Protein AF-A0AAX4HM47-F1 (afdb_monomer_lite)

pLDDT: mean 87.8, std 17.79, range [35.72, 98.81]

Structure (mmCIF, N/CA/C/O backbone):
data_AF-A0AAX4HM47-F1
#
_entry.id   AF-A0AAX4HM47-F1
#
loop_
_atom_site.group_PDB
_atom_site.id
_atom_site.type_symbol
_atom_site.label_atom_id
_atom_site.label_alt_id
_atom_site.label_comp_id
_atom_site.label_asym_id
_atom_site.label_entity_id
_atom_site.label_seq_id
_atom_site.pdbx_PDB_ins_code
_atom_site.Cartn_x
_atom_site.Cartn_y
_atom_site.Cartn_z
_atom_site.occupancy
_atom_site.B_iso_or_equiv
_atom_site.auth_seq_id
_atom_site.auth_comp_id
_atom_site.auth_asym_id
_atom_site.auth_atom_id
_atom_site.pdbx_PDB_model_num
ATOM 1 N N . MET A 1 1 ? 23.114 56.814 -46.632 1.00 37.53 1 MET A N 1
ATOM 2 C CA . MET A 1 1 ? 23.026 57.221 -48.049 1.00 37.53 1 MET A CA 1
ATOM 3 C C . MET A 1 1 ? 22.581 56.001 -48.840 1.00 37.53 1 MET A C 1
ATOM 5 O O . MET A 1 1 ? 23.159 54.947 -48.625 1.00 37.53 1 MET A O 1
ATOM 9 N N . ILE A 1 2 ? 21.575 56.184 -49.701 1.00 38.38 2 ILE A N 1
ATOM 10 C CA . ILE A 1 2 ? 20.938 55.222 -50.625 1.00 38.38 2 ILE A CA 1
ATOM 11 C C . ILE A 1 2 ? 19.797 54.365 -50.036 1.00 38.38 2 ILE A C 1
ATOM 13 O O . ILE A 1 2 ? 19.995 53.422 -49.278 1.00 38.38 2 ILE A O 1
ATOM 17 N N . LEU A 1 3 ? 18.587 54.774 -50.444 1.00 38.41 3 LEU A N 1
ATOM 18 C CA . LEU A 1 3 ? 17.317 54.051 -50.451 1.00 38.41 3 LEU A CA 1
ATOM 19 C C . LEU A 1 3 ? 17.384 52.802 -51.345 1.00 38.41 3 LEU A C 1
ATOM 21 O O . LEU A 1 3 ? 18.010 52.859 -52.399 1.00 38.41 3 LEU A O 1
ATOM 25 N N . ALA A 1 4 ? 16.561 51.791 -51.051 1.00 37.34 4 ALA A N 1
ATOM 26 C CA . ALA A 1 4 ? 15.796 51.103 -52.095 1.00 37.34 4 ALA A CA 1
ATOM 27 C C . ALA A 1 4 ? 14.518 50.466 -51.519 1.00 37.34 4 ALA A C 1
ATOM 29 O O . ALA A 1 4 ? 14.563 49.568 -50.683 1.00 37.34 4 ALA A O 1
ATOM 30 N N . LEU A 1 5 ? 13.387 50.998 -51.987 1.00 43.78 5 LEU A N 1
ATOM 31 C CA . LEU A 1 5 ? 12.045 50.416 -51.985 1.00 43.78 5 LEU A CA 1
ATOM 32 C C . LEU A 1 5 ? 11.978 49.184 -52.902 1.00 43.78 5 LEU A C 1
ATOM 34 O O . LEU A 1 5 ? 12.833 49.047 -53.772 1.00 43.78 5 LEU A O 1
ATOM 38 N N . LEU A 1 6 ? 10.903 48.393 -52.745 1.00 35.72 6 LEU A N 1
ATOM 39 C CA . LEU A 1 6 ? 10.087 47.679 -53.760 1.00 35.72 6 LEU A CA 1
ATOM 40 C C . LEU A 1 6 ? 9.622 46.334 -53.174 1.00 35.72 6 LEU A C 1
ATOM 42 O O . LEU A 1 6 ? 10.366 45.688 -52.451 1.00 35.72 6 LEU A O 1
ATOM 46 N N . SER A 1 7 ? 8.474 45.750 -53.488 1.00 38.47 7 SER A N 1
ATOM 47 C CA . SER A 1 7 ? 7.127 46.169 -53.892 1.00 38.47 7 SER A CA 1
ATOM 48 C C . SER A 1 7 ? 6.334 44.860 -53.953 1.00 38.47 7 SER A C 1
ATOM 50 O O . SER A 1 7 ? 6.891 43.806 -54.257 1.00 38.47 7 SER A O 1
ATOM 52 N N . TRP A 1 8 ? 5.041 44.919 -53.671 1.00 40.81 8 TRP A N 1
ATOM 53 C CA . TRP A 1 8 ? 4.139 43.773 -53.659 1.00 40.81 8 TRP A CA 1
ATOM 54 C C . TRP A 1 8 ? 3.893 43.218 -55.068 1.00 40.81 8 TRP A C 1
ATOM 56 O O . TRP A 1 8 ? 3.720 43.993 -56.004 1.00 40.81 8 TRP A O 1
ATOM 66 N N . THR A 1 9 ? 3.749 41.897 -55.195 1.00 48.50 9 THR A N 1
ATOM 67 C CA . THR A 1 9 ? 2.886 41.292 -56.221 1.00 48.50 9 THR A CA 1
ATOM 68 C C . THR A 1 9 ? 2.062 40.173 -55.597 1.00 48.50 9 THR A C 1
ATOM 70 O O . THR A 1 9 ? 2.572 39.218 -55.016 1.00 48.50 9 THR A O 1
ATOM 73 N N . THR A 1 10 ? 0.752 40.352 -55.685 1.00 47.03 10 THR A N 1
ATOM 74 C CA . THR A 1 10 ? -0.282 39.363 -55.422 1.00 47.03 10 THR A CA 1
ATOM 75 C C . THR A 1 10 ? -0.449 38.509 -56.672 1.00 47.03 10 THR A C 1
ATOM 77 O O . THR A 1 10 ? -0.555 39.033 -57.778 1.00 47.03 10 THR A O 1
ATOM 80 N N . VAL A 1 11 ? -0.503 37.190 -56.505 1.00 46.94 11 VAL A N 1
ATOM 81 C CA . VAL A 1 11 ? -0.969 36.280 -57.552 1.00 46.94 11 VAL A CA 1
ATOM 82 C C . VAL A 1 11 ? -2.068 35.422 -56.948 1.00 46.94 11 VAL A C 1
ATOM 84 O O . VAL A 1 11 ? -1.842 34.636 -56.031 1.00 46.94 11 VAL A O 1
ATOM 87 N N . SER A 1 12 ? -3.274 35.636 -57.460 1.00 44.44 12 SER A N 1
ATOM 88 C CA . SER A 1 12 ? -4.430 34.773 -57.279 1.00 44.44 12 SER A CA 1
ATOM 89 C C . SER A 1 12 ? -4.450 33.755 -58.417 1.00 44.44 12 SER A C 1
ATOM 91 O O . SER A 1 12 ? -4.277 34.129 -59.573 1.00 44.44 12 SER A O 1
ATOM 93 N N . TRP A 1 13 ? -4.682 32.483 -58.097 1.00 43.25 13 TRP A N 1
ATOM 94 C CA . TRP A 1 13 ? -5.207 31.507 -59.049 1.00 43.25 13 TRP A CA 1
ATOM 95 C C . TRP A 1 13 ? -6.295 30.698 -58.362 1.00 43.25 13 TRP A C 1
ATOM 97 O O . TRP A 1 13 ? -6.116 30.183 -57.258 1.00 43.25 13 TRP A O 1
ATOM 107 N N . GLY A 1 14 ? -7.449 30.695 -59.018 1.00 40.97 14 GLY A N 1
ATOM 108 C CA . GLY A 1 14 ? -8.657 30.025 -58.591 1.00 40.97 14 GLY A CA 1
ATOM 109 C C . GLY A 1 14 ? -8.669 28.529 -58.892 1.00 40.97 14 GLY A C 1
ATOM 110 O O . GLY A 1 14 ? -7.839 27.986 -59.614 1.00 40.97 14 GLY A O 1
ATOM 111 N N . PHE A 1 15 ? -9.674 27.929 -58.267 1.00 45.31 15 PHE A N 1
ATOM 112 C CA . PHE A 1 15 ? -10.196 26.569 -58.298 1.00 45.31 15 PHE A CA 1
ATOM 113 C C . PHE A 1 15 ? -9.944 25.706 -59.545 1.00 45.31 15 PHE A C 1
ATOM 115 O O . PHE A 1 15 ? -10.204 26.115 -60.672 1.00 45.31 15 PHE A O 1
ATOM 122 N N . SER A 1 16 ? -9.649 24.429 -59.281 1.00 46.59 16 SER A N 1
ATOM 123 C CA . SER A 1 16 ? -10.214 23.306 -60.032 1.00 46.59 16 SER A CA 1
ATOM 124 C C . SER A 1 16 ? -10.550 22.167 -59.067 1.00 46.59 16 SER A C 1
ATOM 126 O O . SER A 1 16 ? -9.696 21.673 -58.330 1.00 46.59 16 SER A O 1
ATOM 128 N N . THR A 1 17 ? -11.832 21.826 -59.046 1.00 53.59 17 THR A N 1
ATOM 129 C CA . THR A 1 17 ? -12.449 20.626 -58.484 1.00 53.59 17 THR A CA 1
ATOM 130 C C . THR A 1 17 ? -12.082 19.402 -59.317 1.00 53.59 17 THR A C 1
ATOM 132 O O . THR A 1 17 ? -12.108 19.493 -60.536 1.00 53.59 17 THR A O 1
ATOM 135 N N . ASP A 1 18 ? -11.752 18.293 -58.648 1.00 47.09 18 ASP A N 1
ATOM 136 C CA . ASP A 1 18 ? -12.139 16.902 -58.964 1.00 47.09 18 ASP A CA 1
ATOM 137 C C . ASP A 1 18 ? -11.072 15.947 -58.397 1.00 47.09 18 ASP A C 1
ATOM 139 O O . ASP A 1 18 ? -9.928 15.935 -58.831 1.00 47.09 18 ASP A O 1
ATOM 143 N N . CYS A 1 19 ? -11.292 15.362 -57.219 1.00 47.22 19 CYS A N 1
ATOM 144 C CA . CYS A 1 19 ? -12.023 14.117 -56.951 1.00 47.22 19 CYS A CA 1
ATOM 145 C C . CYS A 1 19 ? -11.128 12.866 -57.087 1.00 47.22 19 CYS A C 1
ATOM 147 O O . CYS A 1 19 ? -10.208 12.813 -57.890 1.00 47.22 19 CYS A O 1
ATOM 149 N N . PHE A 1 20 ? -11.444 11.851 -56.279 1.00 47.66 20 PHE A N 1
ATOM 150 C CA . PHE A 1 20 ? -10.879 10.496 -56.297 1.00 47.66 20 PHE A CA 1
ATOM 151 C C . PHE A 1 20 ? -9.457 10.305 -55.758 1.00 47.66 20 PHE A C 1
ATOM 153 O O . PHE A 1 20 ? -8.541 9.995 -56.496 1.00 47.66 20 PHE A O 1
ATOM 160 N N . PHE A 1 21 ? -9.309 10.355 -54.433 1.00 45.72 21 PHE A N 1
ATOM 161 C CA . PHE A 1 21 ? -8.777 9.224 -53.651 1.00 45.72 21 PHE A CA 1
ATOM 162 C C . PHE A 1 21 ? -9.131 9.454 -52.174 1.00 45.72 21 PHE A C 1
ATOM 164 O O . PHE A 1 21 ? -8.290 9.750 -51.328 1.00 45.72 21 PHE A O 1
ATOM 171 N N . CYS A 1 22 ? -10.417 9.301 -51.840 1.00 45.25 22 CYS A N 1
ATOM 172 C CA . CYS A 1 22 ? -10.793 8.926 -50.480 1.00 45.25 22 CYS A CA 1
ATOM 173 C C . CYS A 1 22 ? -10.328 7.485 -50.280 1.00 45.25 22 CYS A C 1
ATOM 175 O O . CYS A 1 22 ? -11.077 6.541 -50.526 1.00 45.25 22 CYS A O 1
ATOM 177 N N . LEU A 1 23 ? -9.065 7.308 -49.890 1.00 47.84 23 LEU A N 1
ATOM 178 C CA . LEU A 1 23 ? -8.627 6.037 -49.337 1.00 47.84 23 LEU A CA 1
ATOM 179 C C . LEU A 1 23 ? -9.519 5.771 -48.121 1.00 47.84 23 LEU A C 1
ATOM 181 O O . LEU A 1 23 ? -9.526 6.594 -47.198 1.00 47.84 23 LEU A O 1
ATOM 185 N N . PRO A 1 24 ? -10.296 4.675 -48.098 1.00 48.75 24 PRO A N 1
ATOM 186 C CA . PRO A 1 24 ? -10.978 4.299 -46.883 1.00 48.75 24 PRO A CA 1
ATOM 187 C C . PRO A 1 24 ? -9.878 4.083 -45.851 1.00 48.75 24 PRO A C 1
ATOM 189 O O . PRO A 1 24 ? -8.985 3.253 -46.041 1.00 48.75 24 PRO A O 1
ATOM 192 N N . TRP A 1 25 ? -9.927 4.851 -44.765 1.00 45.88 25 TRP A N 1
ATOM 193 C CA . TRP A 1 25 ? -9.343 4.412 -43.512 1.00 45.88 25 TRP A CA 1
ATOM 194 C C . TRP A 1 25 ? -9.936 3.028 -43.256 1.00 45.88 25 TRP A C 1
ATOM 196 O O . TRP A 1 25 ? -11.065 2.898 -42.785 1.00 45.88 25 TRP A O 1
ATOM 206 N N . LYS A 1 26 ? -9.197 1.978 -43.624 1.00 42.28 26 LYS A N 1
ATOM 207 C CA . LYS A 1 26 ? -9.380 0.671 -43.019 1.00 42.28 26 LYS A CA 1
ATOM 208 C C . LYS A 1 26 ? -9.130 0.926 -41.543 1.00 42.28 26 LYS A C 1
ATOM 210 O O . LYS A 1 26 ? -7.986 1.031 -41.114 1.00 42.28 26 LYS A O 1
ATOM 215 N N . GLN A 1 27 ? -10.214 1.099 -40.789 1.00 46.84 27 GLN A N 1
ATOM 216 C CA . GLN A 1 27 ? -10.215 0.753 -39.383 1.0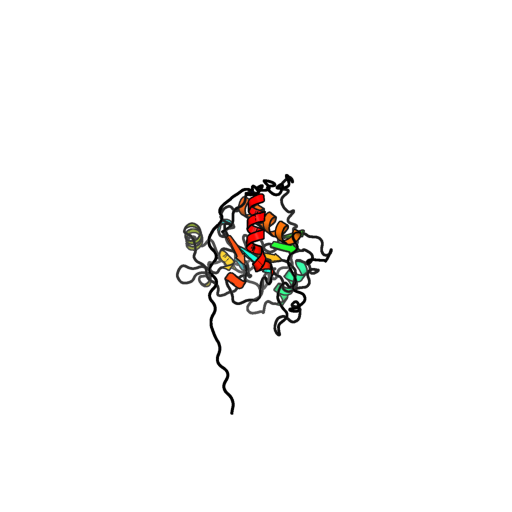0 46.84 27 GLN A CA 1
ATOM 217 C C . GLN A 1 27 ? -9.671 -0.663 -39.341 1.00 46.84 27 GLN A C 1
ATOM 219 O O . GLN A 1 27 ? -10.344 -1.611 -39.752 1.00 46.84 27 GLN A O 1
ATOM 224 N N . ASP A 1 28 ? -8.411 -0.776 -38.941 1.00 43.31 28 ASP A N 1
ATOM 225 C CA . ASP A 1 28 ? -7.831 -2.054 -38.620 1.00 43.31 28 ASP A CA 1
ATOM 226 C C . ASP A 1 28 ? -8.590 -2.536 -37.383 1.00 43.31 28 ASP A C 1
ATOM 228 O O . ASP A 1 28 ? -8.306 -2.178 -36.241 1.00 43.31 28 ASP A O 1
ATOM 232 N N . ASN A 1 29 ? -9.663 -3.285 -37.644 1.00 46.03 29 ASN A N 1
ATOM 233 C CA . ASN A 1 29 ? -10.489 -3.983 -36.667 1.00 46.03 29 ASN A CA 1
ATOM 234 C C . ASN A 1 29 ? -9.719 -5.137 -36.013 1.00 46.03 29 ASN A C 1
ATOM 236 O O . ASN A 1 29 ? -10.320 -5.998 -35.366 1.00 46.03 29 ASN A O 1
ATOM 240 N N . THR A 1 30 ? -8.388 -5.138 -36.093 1.00 44.78 30 THR A N 1
ATOM 241 C CA . THR A 1 30 ? -7.536 -5.799 -35.119 1.00 44.78 30 THR A CA 1
ATOM 242 C C . THR A 1 30 ? -7.697 -5.074 -33.786 1.00 44.78 30 THR A C 1
ATOM 244 O O . THR A 1 30 ? -6.802 -4.373 -33.304 1.00 44.78 30 THR A O 1
ATOM 247 N N . ARG A 1 31 ? -8.853 -5.279 -33.135 1.00 52.19 31 ARG A N 1
ATOM 248 C CA . ARG A 1 31 ? -8.886 -5.319 -31.675 1.00 52.19 31 ARG A CA 1
ATOM 249 C C . ARG A 1 31 ? -7.641 -6.114 -31.289 1.00 52.19 31 ARG A C 1
ATOM 251 O O . ARG A 1 31 ? -7.515 -7.236 -31.787 1.00 52.19 31 ARG A O 1
ATOM 258 N N . PRO A 1 32 ? -6.701 -5.554 -30.507 1.00 47.78 32 PRO A N 1
ATOM 259 C CA . PRO A 1 32 ? -5.581 -6.344 -30.037 1.00 47.78 32 PRO A CA 1
ATOM 260 C C . PRO A 1 32 ? -6.206 -7.570 -29.395 1.00 47.78 32 PRO A C 1
ATOM 262 O O . PRO A 1 32 ? -7.004 -7.404 -28.468 1.00 47.78 32 PRO A O 1
ATOM 265 N N . LEU A 1 33 ? -5.942 -8.744 -29.983 1.00 45.62 33 LEU A N 1
ATOM 266 C CA . LEU A 1 33 ? -6.419 -10.032 -29.501 1.00 45.62 33 LEU A CA 1
ATOM 267 C C . LEU A 1 33 ? -6.159 -10.012 -28.003 1.00 45.62 33 LEU A C 1
ATOM 269 O O . LEU A 1 33 ? -5.004 -9.999 -27.578 1.00 45.62 33 LEU A O 1
ATOM 273 N N . VAL A 1 34 ? -7.225 -9.846 -27.217 1.00 51.69 34 VAL A N 1
ATOM 274 C CA . VAL A 1 34 ? -7.144 -9.987 -25.771 1.00 51.69 34 VAL A CA 1
ATOM 275 C C . VAL A 1 34 ? -6.784 -11.446 -25.635 1.00 51.69 34 VAL A C 1
ATOM 277 O O . VAL A 1 34 ? -7.593 -12.277 -26.045 1.00 51.69 34 VAL A O 1
ATOM 280 N N . PRO A 1 35 ? -5.559 -11.777 -25.216 1.00 47.56 35 PRO A N 1
ATOM 281 C CA . PRO A 1 35 ? -5.204 -13.170 -25.201 1.00 47.56 35 PRO A CA 1
ATOM 282 C C . PRO A 1 35 ? -6.145 -13.860 -24.212 1.00 47.56 35 PRO A C 1
ATOM 284 O O . PRO A 1 35 ? -6.257 -13.431 -23.060 1.00 47.56 35 PRO A O 1
ATOM 287 N N . GLU A 1 36 ? -6.847 -14.886 -24.694 1.00 51.31 36 GLU A N 1
ATOM 288 C CA . GLU A 1 36 ? -7.675 -15.805 -23.910 1.00 51.31 36 GLU A CA 1
ATOM 289 C C . GLU A 1 36 ? -6.762 -16.684 -23.043 1.00 51.31 36 GLU A C 1
ATOM 291 O O . GLU A 1 36 ? -6.768 -17.909 -23.112 1.00 51.31 36 GLU A O 1
ATOM 296 N N . TRP A 1 37 ? -5.893 -16.069 -22.243 1.00 50.94 37 TRP A N 1
ATOM 297 C CA . TRP A 1 37 ? -5.249 -16.800 -21.169 1.00 50.94 37 TRP A CA 1
ATOM 298 C C . TRP A 1 37 ? -6.339 -17.105 -20.143 1.00 50.94 37 TRP A C 1
ATOM 300 O O . TRP A 1 37 ? -7.090 -16.185 -19.790 1.00 50.94 37 TRP A O 1
ATOM 310 N N . PRO A 1 38 ? -6.429 -18.331 -19.597 1.00 53.81 38 PRO A N 1
ATOM 311 C CA . PRO A 1 38 ? -7.148 -18.495 -18.347 1.00 53.81 38 PRO A CA 1
ATOM 312 C C . PRO A 1 38 ? -6.591 -17.451 -17.370 1.00 53.81 38 PRO A C 1
ATOM 314 O O . PRO A 1 38 ? -5.372 -17.299 -17.229 1.00 53.81 38 PRO A O 1
ATOM 317 N N . ILE A 1 39 ? -7.483 -16.657 -16.770 1.00 60.53 39 ILE A N 1
ATOM 318 C CA . ILE A 1 39 ? -7.126 -15.637 -15.780 1.00 60.53 39 ILE A CA 1
ATOM 319 C C . ILE A 1 39 ? -6.694 -16.386 -14.522 1.00 60.53 39 ILE A C 1
ATOM 321 O O . ILE A 1 39 ? -7.449 -16.520 -13.563 1.00 60.53 39 ILE A O 1
ATOM 325 N N . GLU A 1 40 ? -5.491 -16.946 -14.541 1.00 71.31 40 GLU A N 1
ATOM 326 C CA . GLU A 1 40 ? -4.903 -17.515 -13.347 1.00 71.31 40 GLU A CA 1
ATOM 327 C C . GLU A 1 40 ? -4.558 -16.341 -12.433 1.00 71.31 40 GLU A C 1
ATOM 329 O O . GLU A 1 40 ? -3.780 -15.452 -12.795 1.00 71.31 40 GLU A O 1
ATOM 334 N N . TYR A 1 41 ? -5.212 -16.282 -11.275 1.00 79.62 41 TYR A N 1
ATOM 335 C CA . TYR A 1 41 ? -4.892 -15.290 -10.261 1.00 79.62 41 TYR A CA 1
ATOM 336 C C . TYR A 1 41 ? -3.416 -15.386 -9.870 1.00 79.62 41 TYR A C 1
ATOM 338 O O . TYR A 1 41 ? -2.789 -16.440 -9.976 1.00 79.62 41 TYR A O 1
ATOM 346 N N . VAL A 1 42 ? -2.842 -14.272 -9.416 1.00 89.88 42 VAL A N 1
ATOM 347 C CA . VAL A 1 42 ? -1.449 -14.290 -8.967 1.00 89.88 42 VAL A CA 1
ATOM 348 C C . VAL A 1 42 ? -1.374 -15.145 -7.709 1.00 89.88 42 VAL A C 1
ATOM 350 O O . VAL A 1 42 ? -2.119 -14.926 -6.754 1.00 89.88 42 VAL A O 1
ATOM 353 N N . LYS A 1 43 ? -0.453 -16.111 -7.685 1.00 94.69 43 LYS A N 1
ATOM 354 C CA . LYS A 1 43 ? -0.114 -16.805 -6.445 1.00 94.69 43 LYS A CA 1
ATOM 355 C C . LYS A 1 43 ? 0.481 -15.784 -5.474 1.00 94.69 43 LYS A C 1
ATOM 357 O O . LYS A 1 43 ? 1.564 -15.261 -5.723 1.00 94.69 43 LYS A O 1
ATOM 362 N N . ILE A 1 44 ? -0.242 -15.505 -4.393 1.00 96.38 44 ILE A N 1
ATOM 363 C CA . ILE A 1 44 ? 0.235 -14.662 -3.297 1.00 96.38 44 ILE A CA 1
ATOM 364 C C . ILE A 1 44 ? 0.965 -15.571 -2.312 1.00 96.38 44 ILE A C 1
ATOM 366 O O . ILE A 1 44 ? 0.370 -16.468 -1.712 1.00 96.38 44 ILE A O 1
ATOM 370 N N . GLU A 1 45 ? 2.269 -15.371 -2.194 1.00 97.19 45 GLU A N 1
ATOM 371 C CA . GLU A 1 45 ? 3.124 -16.102 -1.266 1.00 97.19 45 GLU A CA 1
ATOM 372 C C . GLU A 1 45 ? 2.962 -15.552 0.150 1.00 97.19 45 GLU A C 1
ATOM 374 O O . GLU A 1 45 ? 2.760 -14.353 0.339 1.00 97.19 45 GLU A O 1
ATOM 379 N N . LYS A 1 46 ? 3.068 -16.429 1.148 1.00 96.00 46 LYS A N 1
ATOM 380 C CA . LYS A 1 46 ? 3.079 -16.040 2.557 1.00 96.00 46 LYS A CA 1
ATOM 381 C C . LYS A 1 46 ? 4.494 -16.130 3.095 1.00 96.00 46 LYS A C 1
ATOM 383 O O . LYS A 1 46 ? 5.207 -17.082 2.787 1.00 96.00 46 LYS A O 1
ATOM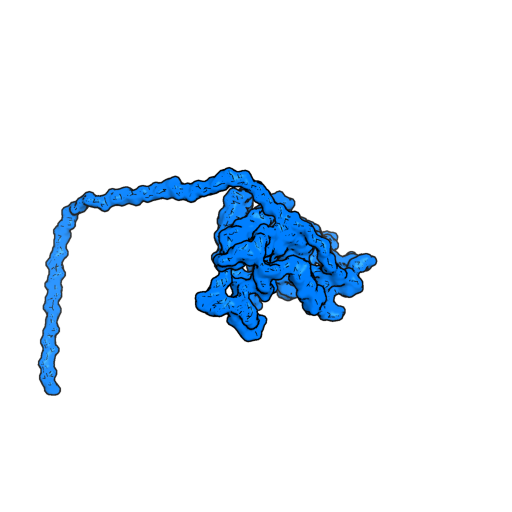 388 N N . VAL A 1 47 ? 4.856 -15.152 3.908 1.00 94.06 47 VAL A N 1
ATOM 389 C CA . VAL A 1 47 ? 6.124 -15.088 4.631 1.00 94.06 47 VAL A CA 1
ATOM 390 C C . VAL A 1 47 ? 5.799 -14.857 6.098 1.00 94.06 47 VAL A C 1
ATOM 392 O O . VAL A 1 47 ? 4.878 -14.105 6.419 1.00 94.06 47 VAL A O 1
ATOM 395 N N . ASP A 1 48 ? 6.535 -15.525 6.981 1.00 94.50 48 ASP A N 1
ATOM 396 C CA . ASP A 1 48 ? 6.452 -15.259 8.411 1.00 94.50 48 ASP A CA 1
ATOM 397 C C . ASP A 1 48 ? 7.427 -14.134 8.763 1.00 94.50 48 ASP A C 1
ATOM 399 O O . ASP A 1 48 ? 8.644 -14.316 8.745 1.00 94.50 48 ASP A O 1
ATOM 403 N N . TYR A 1 49 ? 6.890 -12.936 8.984 1.00 96.00 49 TYR A N 1
ATOM 404 C CA . TYR A 1 49 ? 7.691 -11.763 9.318 1.00 96.00 49 TYR A CA 1
ATOM 405 C C . TYR A 1 49 ? 7.996 -11.707 10.806 1.00 96.00 49 TYR A C 1
ATOM 407 O O . TYR A 1 49 ? 7.099 -11.882 11.632 1.00 96.00 49 TYR A O 1
ATOM 415 N N . GLU A 1 50 ? 9.223 -11.305 11.137 1.00 95.75 50 GLU A N 1
ATOM 416 C CA . GLU A 1 50 ? 9.532 -10.799 12.470 1.00 95.75 50 GLU A CA 1
ATOM 417 C C . GLU A 1 50 ? 8.621 -9.608 12.811 1.00 95.75 50 GLU A C 1
ATOM 419 O O . GLU A 1 50 ? 8.333 -8.756 11.959 1.00 95.75 50 GLU A O 1
ATOM 424 N N . ARG A 1 51 ? 8.170 -9.549 14.068 1.00 95.06 51 ARG A N 1
ATOM 425 C CA . ARG A 1 51 ? 7.281 -8.499 14.574 1.00 95.06 51 ARG A CA 1
ATOM 426 C C . ARG A 1 51 ? 7.823 -7.917 15.869 1.00 95.06 51 ARG A C 1
ATOM 428 O O . ARG A 1 51 ? 8.279 -8.649 16.743 1.00 95.06 51 ARG A O 1
ATOM 435 N N . ASN A 1 52 ? 7.671 -6.609 16.044 1.00 93.12 52 ASN A N 1
ATOM 436 C CA . ASN A 1 52 ? 7.971 -5.924 17.298 1.00 93.12 52 ASN A CA 1
ATOM 437 C C . ASN A 1 52 ? 6.757 -5.956 18.244 1.00 93.12 52 ASN A C 1
ATOM 439 O O . ASN A 1 52 ? 6.132 -4.934 18.533 1.00 93.12 52 ASN A O 1
ATOM 443 N N . SER A 1 53 ? 6.409 -7.154 18.707 1.00 90.50 53 SER A N 1
ATOM 444 C CA . SER A 1 53 ? 5.233 -7.415 19.548 1.00 90.50 53 SER A CA 1
ATOM 445 C C . SER A 1 53 ? 5.304 -6.800 20.944 1.00 90.50 53 SER A C 1
ATOM 447 O O . SER A 1 53 ? 4.280 -6.467 21.533 1.00 90.50 53 SER A O 1
ATOM 449 N N . GLN A 1 54 ? 6.513 -6.606 21.470 1.00 86.81 54 GLN A N 1
ATOM 450 C CA . GLN A 1 54 ? 6.720 -6.171 22.852 1.00 86.81 54 GLN A CA 1
ATOM 451 C C . GLN A 1 54 ? 6.495 -4.669 23.054 1.00 86.81 54 GLN A C 1
ATOM 453 O O . GLN A 1 54 ? 6.077 -4.238 24.131 1.00 86.81 54 GLN A O 1
ATOM 458 N N . THR A 1 55 ? 6.798 -3.852 22.042 1.00 89.62 55 THR A N 1
ATOM 459 C CA . THR A 1 55 ? 6.808 -2.389 22.207 1.00 89.62 55 THR A CA 1
ATOM 460 C C . THR A 1 55 ? 5.814 -1.668 21.309 1.00 89.62 55 THR A C 1
ATOM 462 O O . THR A 1 55 ? 5.253 -0.659 21.747 1.00 89.62 55 THR A O 1
ATOM 465 N N . ALA A 1 56 ? 5.547 -2.182 20.105 1.00 94.31 56 ALA A N 1
ATOM 466 C CA . ALA A 1 56 ? 4.678 -1.516 19.144 1.00 94.31 56 ALA A CA 1
ATOM 467 C C . ALA A 1 56 ? 3.198 -1.620 19.521 1.00 94.31 56 ALA A C 1
ATOM 469 O O . ALA A 1 56 ? 2.691 -2.683 19.875 1.00 94.31 56 ALA A O 1
ATOM 470 N N . SER A 1 57 ? 2.499 -0.493 19.390 1.00 94.25 57 SER A N 1
ATOM 471 C CA . SER A 1 57 ? 1.042 -0.470 19.308 1.00 94.25 57 SER A CA 1
ATOM 472 C C . SER A 1 57 ? 0.632 -0.575 17.842 1.00 94.25 57 SER A C 1
ATOM 474 O O . SER A 1 57 ? 1.301 -0.042 16.953 1.00 94.25 57 SER A O 1
ATOM 476 N N . PHE A 1 58 ? -0.470 -1.259 17.573 1.00 95.50 58 PHE A N 1
ATOM 477 C CA . PHE A 1 58 ? -1.057 -1.340 16.244 1.00 95.50 58 PHE A CA 1
ATOM 478 C C . PHE A 1 58 ? -2.573 -1.293 16.342 1.00 95.50 58 PHE A C 1
ATOM 480 O O . PHE A 1 58 ? -3.156 -1.564 17.389 1.00 95.50 58 PHE A O 1
ATOM 487 N N . CYS A 1 59 ? -3.212 -0.949 15.230 1.00 97.06 59 CYS A N 1
ATOM 488 C CA . CYS A 1 59 ? -4.660 -0.895 15.154 1.00 97.06 59 CYS A CA 1
ATOM 489 C C . CYS A 1 59 ? -5.202 -2.036 14.311 1.00 97.06 59 CYS A C 1
ATOM 491 O O . CYS A 1 59 ? -4.615 -2.402 13.289 1.00 97.06 59 CYS A O 1
ATOM 493 N N . ARG A 1 60 ? -6.345 -2.562 14.735 1.00 97.94 60 ARG A N 1
ATOM 494 C CA . ARG A 1 60 ? -7.154 -3.523 14.003 1.00 97.94 60 ARG A CA 1
ATOM 495 C C . ARG A 1 60 ? -8.362 -2.828 13.394 1.00 97.94 60 ARG A C 1
ATOM 497 O O . ARG A 1 60 ? -8.806 -1.785 13.875 1.00 97.94 60 ARG A O 1
ATOM 504 N N . ARG A 1 61 ? -8.881 -3.411 12.324 1.00 97.81 61 ARG A N 1
ATOM 505 C CA . ARG A 1 61 ? -10.088 -2.966 11.628 1.00 97.81 61 ARG A CA 1
ATOM 506 C C . ARG A 1 61 ? -10.795 -4.164 10.989 1.00 97.81 61 ARG A C 1
ATOM 508 O O . ARG A 1 61 ? -10.145 -5.166 10.694 1.00 97.81 61 ARG A O 1
ATOM 515 N N . PRO A 1 62 ? -12.092 -4.048 10.692 1.00 97.81 62 PRO A N 1
ATOM 516 C CA . PRO A 1 62 ? -12.759 -4.953 9.768 1.00 97.81 62 PRO A CA 1
ATOM 517 C C . PRO A 1 62 ? -12.133 -4.888 8.365 1.00 97.81 62 PRO A C 1
ATOM 519 O O . PRO A 1 62 ? -11.770 -3.807 7.897 1.00 97.81 62 PRO A O 1
ATOM 522 N N . GLU A 1 63 ? -12.021 -6.023 7.668 1.00 97.69 63 GLU A N 1
ATOM 523 C CA . GLU A 1 63 ? -11.475 -6.049 6.300 1.00 97.69 63 GLU A CA 1
ATOM 524 C C . GLU A 1 63 ? -12.371 -5.289 5.306 1.00 97.69 63 GLU A C 1
ATOM 526 O O . GLU A 1 63 ? -11.875 -4.736 4.335 1.00 97.69 63 GLU A O 1
ATOM 531 N N . ASP A 1 64 ? -13.677 -5.184 5.551 1.00 96.62 64 ASP A N 1
ATOM 532 C CA . ASP A 1 64 ? -14.611 -4.392 4.740 1.00 96.62 64 ASP A CA 1
ATOM 533 C C . ASP A 1 64 ? -14.461 -2.870 4.940 1.00 96.62 64 ASP A C 1
ATOM 535 O O . ASP A 1 64 ? -15.032 -2.089 4.176 1.00 96.62 64 ASP A O 1
ATOM 539 N N . MET A 1 65 ? -13.635 -2.423 5.892 1.00 97.25 65 MET A N 1
ATOM 540 C CA . MET A 1 65 ? -13.279 -1.009 6.048 1.00 97.25 65 MET A CA 1
ATOM 541 C C . MET A 1 65 ? -12.452 -0.484 4.862 1.00 97.25 65 MET A C 1
ATOM 543 O O . MET A 1 65 ? -12.469 0.720 4.588 1.00 97.25 65 MET A O 1
ATOM 547 N N . VAL A 1 66 ? -11.726 -1.361 4.152 1.00 97.94 66 VAL A N 1
ATOM 548 C CA . VAL A 1 66 ? -10.811 -0.941 3.083 1.00 97.94 66 VAL A CA 1
ATOM 549 C C . VAL A 1 66 ? -11.516 -0.778 1.736 1.00 97.94 66 VAL A C 1
ATOM 551 O O . VAL A 1 66 ? -12.245 -1.657 1.277 1.00 97.94 66 VAL A O 1
ATOM 554 N N . ASP A 1 67 ? -11.257 0.341 1.063 1.00 98.00 67 ASP A N 1
ATOM 555 C CA . ASP A 1 67 ? -11.859 0.678 -0.235 1.00 98.00 67 ASP A CA 1
ATOM 556 C C . ASP A 1 67 ? -10.834 1.069 -1.315 1.00 98.00 67 ASP A C 1
ATOM 558 O O . ASP A 1 67 ? -11.166 1.179 -2.502 1.00 98.00 67 ASP A O 1
ATOM 562 N N . THR A 1 68 ? -9.574 1.262 -0.920 1.00 98.50 68 THR A N 1
ATOM 563 C CA . THR A 1 68 ? -8.550 1.855 -1.778 1.00 98.50 68 THR A CA 1
ATOM 564 C C . THR A 1 68 ? -7.225 1.112 -1.668 1.00 98.50 68 THR A C 1
ATOM 566 O O . THR A 1 68 ? -6.686 0.902 -0.580 1.00 98.50 68 THR A O 1
ATOM 569 N N . ILE A 1 69 ? -6.647 0.789 -2.823 1.00 98.75 69 ILE A N 1
ATOM 570 C CA . ILE A 1 69 ? -5.263 0.332 -2.949 1.00 98.75 69 ILE A CA 1
ATOM 571 C C . ILE A 1 69 ? -4.375 1.550 -3.192 1.00 98.75 69 ILE A C 1
ATOM 573 O O . ILE A 1 69 ? -4.597 2.306 -4.141 1.00 98.75 69 ILE A O 1
ATOM 577 N N . VAL A 1 70 ? -3.345 1.731 -2.368 1.00 98.69 70 VAL A N 1
ATOM 578 C CA . VAL A 1 70 ? -2.333 2.776 -2.554 1.00 98.69 70 VAL A CA 1
ATOM 579 C C . VAL A 1 70 ? -1.048 2.139 -3.053 1.00 98.69 70 VAL A C 1
ATOM 581 O O . VAL A 1 70 ? -0.446 1.315 -2.366 1.00 98.69 70 VAL A O 1
ATOM 584 N N . ILE A 1 71 ? -0.627 2.535 -4.252 1.00 98.69 71 ILE A N 1
ATOM 585 C CA . ILE A 1 71 ? 0.601 2.048 -4.875 1.00 98.69 71 ILE A CA 1
ATOM 586 C C . ILE A 1 71 ? 1.814 2.805 -4.330 1.00 98.69 71 ILE A C 1
ATOM 588 O O . ILE A 1 71 ? 1.850 4.043 -4.333 1.00 98.69 71 ILE A O 1
ATOM 592 N N . HIS A 1 72 ? 2.817 2.031 -3.919 1.00 98.75 72 HIS A N 1
ATOM 593 C CA . HIS A 1 72 ? 4.107 2.485 -3.407 1.00 98.75 72 HIS A CA 1
ATOM 594 C C . HIS A 1 72 ? 5.260 1.896 -4.211 1.00 98.75 72 HIS A C 1
ATOM 596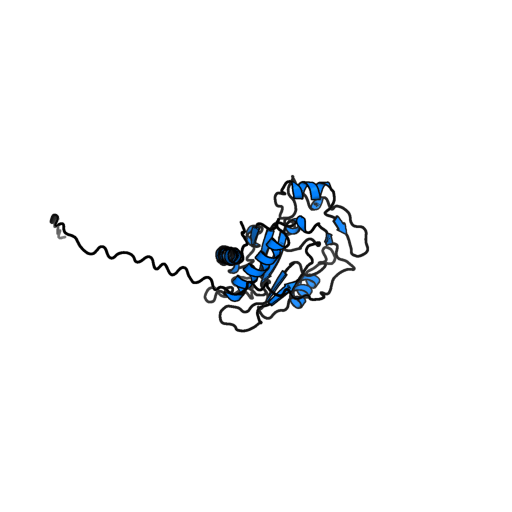 O O . HIS A 1 72 ? 5.113 0.897 -4.914 1.00 98.75 72 HIS A O 1
ATOM 602 N N . HIS A 1 73 ? 6.436 2.482 -4.035 1.00 98.38 73 HIS A N 1
ATOM 603 C CA . HIS A 1 73 ? 7.696 1.786 -4.257 1.00 98.38 73 HIS A CA 1
ATOM 604 C C . HIS A 1 73 ? 8.484 1.697 -2.945 1.00 98.38 73 HIS A C 1
ATOM 606 O O . HIS A 1 73 ? 8.178 2.430 -2.004 1.00 98.38 73 HIS A O 1
ATOM 612 N N . SER A 1 74 ? 9.461 0.799 -2.852 1.00 97.81 74 SER A N 1
ATOM 613 C CA . SER A 1 74 ? 10.218 0.616 -1.607 1.00 97.81 74 SER A CA 1
ATOM 614 C C . SER A 1 74 ? 11.374 1.605 -1.428 1.00 97.81 74 SER A C 1
ATOM 616 O O . SER A 1 74 ? 11.913 1.691 -0.332 1.00 97.81 74 SER A O 1
ATOM 618 N N . GLU A 1 75 ? 11.785 2.310 -2.489 1.00 96.31 75 GLU A N 1
ATOM 619 C CA . GLU A 1 75 ? 13.043 3.081 -2.549 1.00 96.31 75 GLU A CA 1
ATOM 620 C C . GLU A 1 75 ? 14.317 2.233 -2.335 1.00 96.31 75 GLU A C 1
ATOM 622 O O . GLU A 1 75 ? 15.410 2.770 -2.154 1.00 96.31 75 GLU A O 1
ATOM 627 N N . THR A 1 76 ? 14.214 0.908 -2.466 1.00 95.81 76 THR A N 1
ATOM 628 C CA . THR A 1 76 ? 15.337 -0.036 -2.329 1.00 95.81 76 THR A CA 1
ATOM 629 C C . THR A 1 76 ? 15.793 -0.617 -3.682 1.00 95.81 76 THR A C 1
ATOM 631 O O . THR A 1 76 ? 15.181 -0.324 -4.714 1.00 95.81 76 THR A O 1
ATOM 634 N N . PRO A 1 77 ? 16.886 -1.401 -3.760 1.00 94.94 77 PRO A N 1
ATOM 635 C CA . PRO A 1 77 ? 17.202 -2.185 -4.957 1.00 94.94 77 PRO A CA 1
ATOM 636 C C . PRO A 1 77 ? 16.059 -3.132 -5.349 1.00 94.94 77 PRO A C 1
ATOM 638 O O . PRO A 1 77 ? 15.380 -3.683 -4.489 1.00 94.94 77 PRO A O 1
ATOM 641 N N . SER A 1 78 ? 15.863 -3.383 -6.651 1.00 94.75 78 SER A N 1
ATOM 642 C CA . SER A 1 78 ? 14.813 -4.310 -7.120 1.00 94.75 78 SER A CA 1
ATOM 643 C C . SER A 1 78 ? 15.044 -5.753 -6.660 1.00 94.75 78 SER A C 1
ATOM 645 O O . SER A 1 78 ? 14.121 -6.558 -6.680 1.00 94.75 78 SER A O 1
ATOM 647 N N . THR A 1 79 ? 16.276 -6.084 -6.268 1.00 95.50 79 THR A N 1
ATOM 648 C CA . THR A 1 79 ? 16.707 -7.397 -5.775 1.00 95.50 79 THR A CA 1
ATOM 649 C C . THR A 1 79 ? 16.445 -7.617 -4.287 1.00 95.50 79 THR A C 1
ATOM 651 O O . THR A 1 79 ? 16.686 -8.724 -3.812 1.00 95.50 79 THR A O 1
ATOM 654 N N . ASP A 1 80 ? 15.979 -6.604 -3.551 1.00 96.62 80 ASP A N 1
ATOM 655 C CA . ASP A 1 80 ? 15.634 -6.761 -2.137 1.00 96.62 80 ASP A CA 1
ATOM 656 C C . ASP A 1 80 ? 14.463 -7.735 -1.949 1.00 96.62 80 ASP A C 1
ATOM 658 O O . ASP A 1 80 ? 13.698 -8.030 -2.873 1.00 96.62 80 ASP A O 1
ATOM 662 N N . SER A 1 81 ? 14.314 -8.235 -0.727 1.00 96.69 81 SER A N 1
ATOM 663 C CA . SER A 1 81 ? 13.246 -9.156 -0.357 1.00 96.69 81 SER A CA 1
ATOM 664 C C . SER A 1 81 ? 12.189 -8.478 0.523 1.00 96.69 81 SER A C 1
ATOM 666 O O . SER A 1 81 ? 12.477 -7.461 1.160 1.00 96.69 81 SER A O 1
ATOM 668 N N . PRO A 1 82 ? 10.962 -9.021 0.590 1.00 97.62 82 PRO A N 1
ATOM 669 C CA . PRO A 1 82 ? 9.951 -8.540 1.525 1.00 97.62 82 PRO A CA 1
ATOM 670 C C . PRO A 1 82 ? 10.429 -8.538 2.988 1.00 97.62 82 PRO A C 1
ATOM 672 O O . PRO A 1 82 ? 10.114 -7.604 3.722 1.00 97.62 82 PRO A O 1
ATOM 675 N N . GLU A 1 83 ? 11.213 -9.536 3.403 1.00 97.94 83 GLU A N 1
ATOM 676 C CA . GLU A 1 83 ? 11.828 -9.638 4.736 1.00 97.94 83 GLU A CA 1
ATOM 677 C C . GLU A 1 83 ? 12.774 -8.463 4.983 1.00 97.94 83 GLU A C 1
ATOM 679 O O . GLU A 1 83 ? 12.646 -7.771 5.986 1.00 97.94 83 GLU A O 1
ATOM 684 N N . ARG A 1 84 ? 13.628 -8.123 4.009 1.00 97.25 84 ARG A N 1
ATOM 685 C CA . ARG A 1 84 ? 14.497 -6.947 4.123 1.00 97.25 84 ARG A CA 1
ATOM 686 C C . ARG A 1 84 ? 13.698 -5.651 4.292 1.00 97.25 84 ARG A C 1
ATOM 688 O O . ARG A 1 84 ? 14.102 -4.775 5.056 1.00 97.25 84 ARG A O 1
ATOM 695 N N . ILE A 1 85 ? 12.566 -5.512 3.595 1.00 97.75 85 ILE A N 1
ATOM 696 C CA . ILE A 1 85 ? 11.670 -4.357 3.773 1.00 97.75 85 ILE A CA 1
ATOM 697 C C . ILE A 1 85 ? 11.044 -4.350 5.175 1.00 97.75 85 ILE A C 1
ATOM 699 O O . ILE A 1 85 ? 10.882 -3.278 5.761 1.00 97.75 85 ILE A O 1
ATOM 703 N N . ASN A 1 86 ? 10.703 -5.516 5.725 1.00 97.88 86 ASN A N 1
ATOM 704 C CA . ASN A 1 86 ? 10.252 -5.642 7.109 1.00 97.88 86 ASN A CA 1
ATOM 705 C C . ASN A 1 86 ? 11.336 -5.172 8.088 1.00 97.88 86 ASN A C 1
ATOM 707 O O . ASN A 1 86 ? 11.059 -4.285 8.893 1.00 97.88 86 ASN A O 1
ATOM 711 N N . ASP A 1 87 ? 12.574 -5.646 7.945 1.00 97.44 87 ASP A N 1
ATOM 712 C CA . ASP A 1 87 ? 13.693 -5.254 8.812 1.00 97.44 87 ASP A CA 1
ATOM 713 C C . ASP A 1 87 ? 13.937 -3.745 8.778 1.00 97.44 87 ASP A C 1
ATOM 715 O O . ASP A 1 87 ? 14.157 -3.113 9.810 1.00 97.44 87 ASP A O 1
ATOM 719 N N . LEU A 1 88 ? 13.889 -3.135 7.589 1.00 95.81 88 LEU A N 1
ATOM 720 C CA . LEU A 1 88 ? 14.032 -1.685 7.446 1.00 95.81 88 LEU A CA 1
ATOM 721 C C . LEU A 1 88 ? 12.931 -0.929 8.194 1.00 95.81 88 LEU A C 1
ATOM 723 O O . LEU A 1 88 ? 13.203 0.119 8.772 1.00 95.81 88 LEU A O 1
ATOM 727 N N . HIS A 1 89 ? 11.703 -1.446 8.205 1.00 95.94 89 HIS A N 1
ATOM 728 C CA . HIS A 1 89 ? 10.602 -0.848 8.953 1.00 95.94 89 HIS A CA 1
ATOM 729 C C . HIS A 1 89 ? 10.747 -1.028 10.464 1.00 95.94 89 HIS A C 1
ATOM 731 O O . HIS A 1 89 ? 10.572 -0.052 11.191 1.00 95.94 89 HIS A O 1
ATOM 737 N N . LEU A 1 90 ? 11.117 -2.222 10.931 1.00 95.25 90 LEU A N 1
ATOM 738 C CA . LEU A 1 90 ? 11.364 -2.472 12.354 1.00 95.25 90 LEU A CA 1
ATOM 739 C C . LEU A 1 90 ? 12.482 -1.564 12.888 1.00 95.25 90 LEU A C 1
ATOM 741 O O . LEU A 1 90 ? 12.313 -0.925 13.924 1.00 95.25 90 LEU A O 1
ATOM 745 N N . ASN A 1 91 ? 13.570 -1.415 12.125 1.00 92.88 91 ASN A N 1
ATOM 746 C CA . ASN A 1 91 ? 14.712 -0.565 12.481 1.00 92.88 91 ASN A CA 1
ATOM 747 C C . ASN A 1 91 ? 14.451 0.942 12.316 1.00 92.88 91 ASN A C 1
ATOM 749 O O . ASN A 1 91 ? 15.212 1.759 12.831 1.00 92.88 91 ASN A O 1
ATOM 753 N N . ARG A 1 92 ? 13.410 1.331 11.569 1.00 87.31 92 ARG A N 1
ATOM 754 C CA . ARG A 1 92 ? 13.018 2.738 11.393 1.00 87.31 92 ARG A CA 1
ATOM 755 C C . ARG A 1 92 ? 12.190 3.261 12.564 1.00 87.31 92 ARG A C 1
ATOM 757 O O . ARG A 1 92 ? 12.171 4.472 12.786 1.00 87.31 92 ARG A O 1
ATOM 764 N N . GLY A 1 93 ? 11.488 2.375 13.269 1.00 81.12 93 GLY A N 1
ATOM 765 C CA . GLY A 1 93 ? 10.752 2.739 14.472 1.00 81.12 93 GLY A CA 1
ATOM 766 C C . GLY A 1 93 ? 11.677 3.355 15.521 1.00 81.12 93 GLY A C 1
ATOM 767 O O . GLY A 1 93 ? 12.852 3.009 15.623 1.00 81.12 93 GLY A O 1
ATOM 768 N N . THR A 1 94 ? 11.144 4.275 16.316 1.00 83.88 94 THR A N 1
ATOM 769 C CA . THR A 1 94 ? 11.847 4.778 17.507 1.00 83.88 94 THR A CA 1
ATOM 770 C C . THR A 1 94 ? 11.253 4.122 18.750 1.00 83.88 94 THR A C 1
ATOM 772 O O . THR A 1 94 ? 10.127 3.636 18.682 1.00 83.88 94 THR A O 1
ATOM 775 N N . PRO A 1 95 ? 11.921 4.147 19.916 1.00 82.69 95 PRO A N 1
ATOM 776 C CA . PRO A 1 95 ? 11.293 3.683 21.154 1.00 82.69 95 PRO A CA 1
ATOM 777 C C . PRO A 1 95 ? 9.955 4.380 21.470 1.00 82.69 95 PRO A C 1
ATOM 779 O O . PRO A 1 95 ? 9.101 3.788 22.123 1.00 82.69 95 PRO A O 1
ATOM 782 N N . ALA A 1 96 ? 9.762 5.618 20.995 1.00 78.06 96 ALA A N 1
ATOM 783 C CA . ALA A 1 96 ? 8.530 6.390 21.174 1.00 78.06 96 ALA A CA 1
ATOM 784 C C . ALA A 1 96 ? 7.456 6.121 20.100 1.00 78.06 96 ALA A C 1
ATOM 786 O O . ALA A 1 96 ? 6.278 6.346 20.355 1.00 78.06 96 ALA A O 1
ATOM 787 N N . ASP A 1 97 ? 7.851 5.640 18.919 1.00 82.31 97 ASP A N 1
ATOM 788 C CA . ASP A 1 97 ? 6.959 5.259 17.814 1.00 82.31 97 ASP A CA 1
ATOM 789 C C . ASP A 1 97 ? 7.494 3.984 17.129 1.00 82.31 97 ASP A C 1
ATOM 791 O O . ASP A 1 97 ? 8.088 4.052 16.041 1.00 82.31 97 ASP A O 1
ATOM 795 N N . PRO A 1 98 ? 7.412 2.820 17.806 1.00 89.88 98 PRO A N 1
ATOM 796 C CA . PRO A 1 98 ? 7.934 1.576 17.269 1.00 89.88 98 PRO A CA 1
ATOM 797 C C . PRO A 1 98 ? 6.994 1.011 16.208 1.00 89.88 98 PRO A C 1
ATOM 799 O O . PRO A 1 98 ? 5.778 0.942 16.387 1.00 89.88 98 PRO A O 1
ATOM 802 N N . TRP A 1 99 ? 7.566 0.547 15.099 1.00 93.50 99 TRP A N 1
ATOM 803 C CA . TRP A 1 99 ? 6.799 -0.088 14.034 1.00 93.50 99 TRP A CA 1
ATOM 804 C C . TRP A 1 99 ? 6.623 -1.575 14.332 1.00 93.50 99 TRP A C 1
ATOM 806 O O . TRP A 1 99 ? 7.586 -2.263 14.653 1.00 93.50 99 TRP A O 1
ATOM 816 N N . TYR A 1 100 ? 5.390 -2.072 14.204 1.00 95.81 100 TYR A N 1
ATOM 817 C CA . TYR A 1 100 ? 5.048 -3.462 14.531 1.00 95.81 100 TYR A CA 1
ATOM 818 C C . TYR A 1 100 ? 5.600 -4.487 13.529 1.00 95.81 100 TYR A C 1
ATOM 820 O O . TYR A 1 100 ? 6.104 -5.528 13.926 1.00 95.81 100 TYR A O 1
ATOM 828 N N . MET A 1 101 ? 5.482 -4.200 12.232 1.00 96.88 101 MET A N 1
ATOM 829 C CA . MET A 1 101 ? 5.911 -5.046 11.110 1.00 96.88 101 MET A CA 1
ATOM 830 C C . MET A 1 101 ? 5.895 -4.206 9.826 1.00 96.88 101 MET A C 1
ATOM 832 O O . MET A 1 101 ? 5.526 -3.023 9.864 1.00 96.88 101 MET A O 1
ATOM 836 N N . ILE A 1 102 ? 6.187 -4.819 8.681 1.00 97.50 102 ILE A N 1
ATOM 837 C CA . ILE A 1 102 ? 6.068 -4.216 7.352 1.00 97.50 102 ILE A CA 1
ATOM 838 C C . ILE A 1 102 ? 4.775 -3.391 7.207 1.00 97.50 102 ILE A C 1
ATOM 840 O O . ILE A 1 102 ? 3.693 -3.793 7.633 1.00 97.50 102 ILE A O 1
ATOM 844 N N . ALA A 1 103 ? 4.885 -2.184 6.651 1.00 97.12 103 ALA A N 1
ATOM 845 C CA . ALA A 1 103 ? 3.767 -1.239 6.586 1.00 97.12 103 ALA A CA 1
ATOM 846 C C . ALA A 1 103 ? 2.738 -1.523 5.484 1.00 97.12 103 ALA A C 1
ATOM 848 O O . ALA A 1 103 ? 1.632 -0.977 5.526 1.00 97.12 103 ALA A O 1
ATOM 849 N N . TYR A 1 104 ? 3.117 -2.324 4.490 1.00 98.44 104 TYR A N 1
ATOM 850 C CA . TYR A 1 104 ? 2.343 -2.594 3.282 1.00 98.44 104 TYR A CA 1
ATOM 851 C C . TYR A 1 104 ? 1.657 -3.953 3.383 1.00 98.44 104 TYR A C 1
ATOM 853 O O . TYR A 1 104 ? 2.241 -4.887 3.924 1.00 98.44 104 TYR A O 1
ATOM 861 N N . SER A 1 105 ? 0.453 -4.078 2.830 1.00 98.62 105 SER A N 1
ATOM 862 C CA . SER A 1 105 ? -0.306 -5.333 2.825 1.00 98.62 105 SER A CA 1
ATOM 863 C C . SER A 1 105 ? 0.143 -6.301 1.738 1.00 98.62 105 SER A C 1
ATOM 865 O O . SER A 1 105 ? 0.022 -7.507 1.913 1.00 98.62 105 SER A O 1
ATOM 867 N N . TYR A 1 106 ? 0.690 -5.792 0.632 1.00 98.62 106 TYR A N 1
ATOM 868 C CA . TYR A 1 106 ? 1.216 -6.615 -0.457 1.00 98.62 106 TYR A CA 1
ATOM 869 C C . TYR A 1 106 ? 2.530 -6.056 -0.988 1.00 98.62 106 TYR A C 1
ATOM 871 O O . TYR A 1 106 ? 2.697 -4.839 -1.112 1.00 98.62 106 TYR A O 1
ATOM 879 N N . VAL A 1 107 ? 3.442 -6.959 -1.338 1.00 98.62 107 VAL A N 1
ATOM 880 C CA . VAL A 1 107 ? 4.775 -6.655 -1.858 1.00 98.62 107 VAL A CA 1
ATOM 881 C C . VAL A 1 107 ? 4.936 -7.306 -3.226 1.00 98.62 107 VAL A C 1
ATOM 883 O O . VAL A 1 107 ? 4.779 -8.514 -3.374 1.00 98.62 107 VAL A O 1
ATOM 886 N N . VAL A 1 108 ? 5.248 -6.502 -4.237 1.00 98.31 108 VAL A N 1
ATOM 887 C CA . VAL A 1 108 ? 5.532 -6.932 -5.606 1.00 98.31 108 VAL A CA 1
ATOM 888 C C . VAL A 1 108 ? 7.042 -6.912 -5.814 1.00 98.31 108 VAL A C 1
ATOM 890 O O . VAL A 1 108 ? 7.653 -5.845 -5.896 1.00 98.31 108 VAL A O 1
ATOM 893 N N . ASN A 1 109 ? 7.644 -8.089 -5.948 1.00 96.44 109 ASN A N 1
ATOM 894 C CA . ASN A 1 109 ? 9.014 -8.245 -6.428 1.00 96.44 109 ASN A CA 1
ATOM 895 C C . ASN A 1 109 ? 8.979 -8.393 -7.944 1.00 96.44 109 ASN A C 1
ATOM 897 O O . ASN A 1 109 ? 8.278 -9.265 -8.449 1.00 96.44 109 ASN A O 1
ATOM 901 N N . SER A 1 110 ? 9.720 -7.562 -8.673 1.00 94.12 110 SER A N 1
ATOM 902 C CA . SER A 1 110 ? 9.765 -7.602 -10.137 1.00 94.12 110 SER A CA 1
ATOM 903 C C . SER A 1 110 ? 11.035 -6.909 -10.645 1.00 94.12 110 SER A C 1
ATOM 905 O O . SER A 1 110 ? 11.515 -5.989 -9.973 1.00 94.12 110 SER A O 1
ATOM 907 N N . PRO A 1 111 ? 11.610 -7.313 -11.794 1.00 91.50 111 PRO A N 1
ATOM 908 C CA . PRO A 1 111 ? 12.799 -6.658 -12.317 1.00 91.50 111 PRO A CA 1
ATOM 909 C C . PRO A 1 111 ? 12.472 -5.266 -12.871 1.00 91.50 111 PRO A C 1
ATOM 911 O O . PRO A 1 111 ? 11.334 -4.965 -13.245 1.00 91.50 111 PRO A O 1
ATOM 914 N N . TYR A 1 112 ? 13.495 -4.416 -12.980 1.00 91.12 112 TYR A N 1
ATOM 915 C CA . TYR A 1 112 ? 13.403 -3.208 -13.802 1.00 91.12 112 TYR A CA 1
ATOM 916 C C . TYR A 1 112 ? 13.315 -3.560 -15.292 1.00 91.12 112 TYR A C 1
ATOM 918 O O . TYR A 1 112 ? 13.720 -4.642 -15.720 1.00 91.12 112 TYR A O 1
ATOM 926 N N . ALA A 1 113 ? 12.838 -2.615 -16.106 1.00 85.81 113 ALA A N 1
ATOM 927 C CA . ALA A 1 113 ? 12.9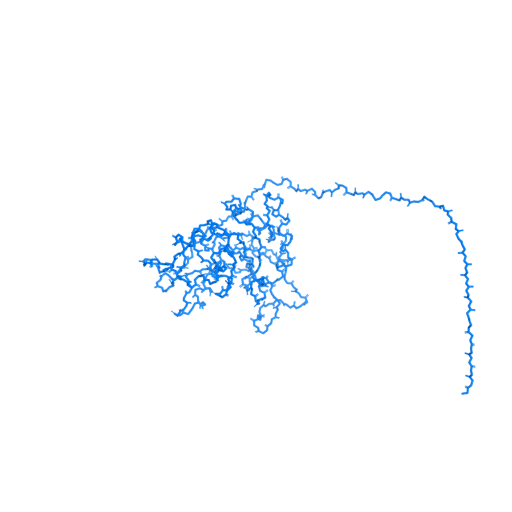26 -2.727 -17.560 1.00 85.81 113 ALA A CA 1
ATOM 928 C C . ALA A 1 113 ? 14.369 -3.014 -18.015 1.00 85.81 113 ALA A C 1
ATOM 930 O O . ALA A 1 113 ? 15.295 -2.300 -17.641 1.00 85.81 113 ALA A O 1
ATOM 931 N N . GLY A 1 114 ? 14.542 -4.079 -18.804 1.00 82.25 114 GLY A N 1
ATOM 932 C CA . GLY A 1 114 ? 15.845 -4.548 -19.287 1.00 82.25 114 GLY A CA 1
ATOM 933 C C . GLY A 1 114 ? 16.584 -5.516 -18.353 1.00 82.25 114 GLY A C 1
ATOM 934 O O . GLY A 1 114 ? 17.606 -6.061 -18.757 1.00 82.25 114 GLY A O 1
ATOM 935 N N . ALA A 1 115 ? 16.079 -5.773 -17.142 1.00 85.06 115 ALA A N 1
ATOM 936 C CA . ALA A 1 115 ? 16.633 -6.769 -16.226 1.00 85.06 115 ALA A CA 1
ATOM 937 C C . ALA A 1 115 ? 15.796 -8.060 -16.218 1.00 85.06 115 ALA A C 1
ATOM 939 O O . ALA A 1 115 ? 14.590 -8.038 -16.452 1.00 85.06 115 ALA A O 1
ATOM 940 N N . LEU A 1 116 ? 16.445 -9.188 -15.912 1.00 85.19 116 LEU A N 1
ATOM 941 C CA . LEU A 1 116 ? 15.796 -10.503 -15.775 1.00 85.19 116 LEU A CA 1
ATOM 942 C C . LEU A 1 116 ? 15.588 -10.930 -14.312 1.00 85.19 116 LEU A C 1
ATOM 944 O O . LEU A 1 116 ? 14.933 -11.935 -14.052 1.00 85.19 116 LEU A O 1
ATOM 948 N N . SER A 1 117 ? 16.159 -10.189 -13.358 1.00 87.00 117 SER A N 1
ATOM 949 C CA . SER A 1 117 ? 16.135 -10.507 -11.928 1.00 87.00 117 SER A CA 1
ATOM 950 C C . SER A 1 117 ? 15.661 -9.303 -11.095 1.00 87.00 117 SER A C 1
ATOM 952 O O . SER A 1 117 ? 16.042 -8.169 -11.413 1.00 87.00 117 SER A O 1
ATOM 954 N N . PRO A 1 118 ? 14.853 -9.519 -10.036 1.00 91.19 118 PRO A N 1
ATOM 955 C CA . PRO A 1 118 ? 14.371 -10.817 -9.542 1.00 91.19 118 PRO A CA 1
ATOM 956 C C . PRO A 1 118 ? 13.265 -11.415 -10.417 1.00 91.19 118 PRO A C 1
ATOM 958 O O . PRO A 1 118 ? 12.699 -10.741 -11.270 1.00 91.19 118 PRO A O 1
ATOM 961 N N . ARG A 1 119 ? 12.905 -12.677 -10.164 1.00 90.50 119 ARG A N 1
ATOM 962 C CA . ARG A 1 119 ? 11.660 -13.245 -10.693 1.00 90.50 119 ARG A CA 1
ATOM 963 C C . ARG A 1 119 ? 10.460 -12.501 -10.103 1.00 90.50 119 ARG A C 1
ATOM 965 O O . ARG A 1 119 ? 10.376 -12.326 -8.886 1.00 90.50 119 ARG A O 1
ATOM 972 N N . ALA A 1 120 ? 9.528 -12.147 -10.980 1.00 93.31 120 ALA A N 1
ATOM 973 C CA . ALA A 1 120 ? 8.218 -11.613 -10.648 1.00 93.31 120 ALA A CA 1
ATOM 974 C C . ALA A 1 120 ? 7.451 -12.503 -9.651 1.00 93.31 120 ALA A C 1
ATOM 976 O O . ALA A 1 120 ? 7.202 -13.676 -9.943 1.00 93.31 120 ALA A O 1
ATOM 977 N N . ARG A 1 121 ? 7.063 -11.947 -8.499 1.00 96.38 121 ARG A N 1
ATOM 978 C CA . ARG A 1 121 ? 6.198 -12.598 -7.496 1.00 96.38 121 ARG A CA 1
ATOM 979 C C . ARG A 1 121 ? 5.497 -11.584 -6.594 1.00 96.38 121 ARG A C 1
ATOM 981 O O . ARG A 1 121 ? 5.938 -10.438 -6.482 1.00 96.38 121 ARG A O 1
ATOM 988 N N . VAL A 1 122 ? 4.416 -12.018 -5.952 1.00 98.00 122 VAL A N 1
ATOM 989 C CA . VAL A 1 122 ? 3.672 -11.213 -4.979 1.00 98.00 122 VAL A CA 1
ATOM 990 C C . VAL A 1 122 ? 3.675 -11.924 -3.642 1.00 98.00 122 VAL A C 1
ATOM 992 O O . VAL A 1 122 ? 3.328 -13.099 -3.566 1.00 98.00 122 VAL A O 1
ATOM 995 N N . THR A 1 123 ? 4.036 -11.192 -2.600 1.00 98.44 123 THR A N 1
ATOM 996 C CA . THR A 1 123 ? 4.076 -11.681 -1.226 1.00 98.44 123 THR A CA 1
ATOM 997 C C . THR A 1 123 ? 3.082 -10.885 -0.385 1.00 98.44 123 THR A C 1
ATOM 999 O O . THR A 1 123 ? 2.971 -9.663 -0.522 1.00 98.44 123 THR A O 1
ATOM 1002 N N . GLU A 1 124 ? 2.321 -11.581 0.452 1.00 98.25 124 GLU A N 1
ATOM 1003 C CA . GLU A 1 124 ? 1.492 -10.978 1.494 1.00 98.25 124 GLU A CA 1
ATOM 1004 C C . GLU A 1 124 ? 2.404 -10.328 2.535 1.00 98.25 124 GLU A C 1
ATOM 1006 O O . GLU A 1 124 ? 3.341 -10.959 3.004 1.00 98.25 124 GLU A O 1
ATOM 1011 N N . GLY A 1 125 ? 2.145 -9.062 2.848 1.00 98.12 125 GLY A N 1
ATOM 1012 C CA . GLY A 1 125 ? 2.832 -8.298 3.881 1.00 98.12 125 GLY A CA 1
ATOM 1013 C C . GLY A 1 125 ? 2.004 -8.267 5.164 1.00 98.12 125 GLY A C 1
ATOM 1014 O O . GLY A 1 125 ? 1.790 -9.275 5.830 1.00 98.12 125 GLY A O 1
ATOM 1015 N N . ARG A 1 126 ? 1.515 -7.078 5.510 1.00 96.81 126 ARG A N 1
ATOM 1016 C CA . ARG A 1 126 ? 0.629 -6.849 6.650 1.00 96.81 126 ARG A CA 1
ATOM 1017 C C . ARG A 1 126 ? -0.794 -7.381 6.384 1.00 96.81 126 ARG A C 1
ATOM 1019 O O . ARG A 1 126 ? -1.397 -6.965 5.390 1.00 96.81 126 ARG A O 1
ATOM 1026 N N . PRO A 1 127 ? -1.365 -8.205 7.283 1.00 96.81 127 PRO A N 1
ATOM 1027 C CA . PRO A 1 127 ? -2.759 -8.648 7.201 1.00 96.81 127 PRO A CA 1
ATOM 1028 C C . PRO A 1 127 ? -3.756 -7.489 7.052 1.00 96.81 127 PRO A C 1
ATOM 1030 O O . PRO A 1 127 ? -3.520 -6.391 7.556 1.00 96.81 127 PRO A O 1
ATOM 1033 N N . LEU A 1 128 ? -4.875 -7.716 6.356 1.00 96.81 128 LEU A N 1
ATOM 1034 C CA . LEU A 1 128 ? -5.845 -6.654 6.041 1.00 96.81 128 LEU A CA 1
ATOM 1035 C C . LEU A 1 128 ? -6.644 -6.184 7.258 1.00 96.81 128 LEU A C 1
ATOM 1037 O O . LEU A 1 128 ? -7.068 -5.023 7.289 1.00 96.81 128 LEU A O 1
ATOM 1041 N N . ASP A 1 129 ? -6.805 -7.054 8.256 1.00 97.38 129 ASP A N 1
ATOM 1042 C CA . ASP A 1 129 ? -7.418 -6.726 9.541 1.00 97.38 129 ASP A CA 1
ATOM 1043 C C . ASP A 1 129 ? -6.514 -5.846 10.417 1.00 97.38 129 ASP A C 1
ATOM 1045 O O . ASP A 1 129 ? -6.972 -5.323 11.431 1.00 97.38 129 ASP A O 1
ATOM 1049 N N . LEU A 1 130 ? -5.256 -5.628 10.017 1.00 97.62 130 LEU A N 1
ATOM 1050 C CA . LEU A 1 130 ? -4.364 -4.643 10.614 1.00 97.62 130 LEU A CA 1
ATOM 1051 C C . LEU A 1 130 ? -4.325 -3.362 9.772 1.00 97.62 130 LEU A C 1
ATOM 1053 O O . LEU A 1 130 ? -4.176 -3.374 8.547 1.00 97.62 130 LEU A O 1
ATOM 1057 N N . VAL A 1 131 ? -4.398 -2.221 10.451 1.00 97.56 131 VAL A N 1
ATOM 1058 C CA . VAL A 1 131 ? -4.212 -0.901 9.841 1.00 97.56 131 VAL A CA 1
ATOM 1059 C C . VAL A 1 131 ? -2.765 -0.767 9.352 1.00 97.56 131 VAL A C 1
ATOM 1061 O O . VAL A 1 131 ? -1.810 -1.114 10.057 1.00 97.56 131 VAL A O 1
ATOM 1064 N N . GLY A 1 132 ? -2.601 -0.279 8.120 1.00 94.88 132 GLY A N 1
ATOM 1065 C CA . GLY A 1 132 ? -1.297 -0.049 7.499 1.00 94.88 132 GLY A CA 1
ATOM 1066 C C . GLY A 1 132 ? -0.542 1.143 8.093 1.00 94.88 132 GLY A C 1
ATOM 1067 O O . GLY A 1 132 ? -1.094 1.942 8.842 1.00 94.88 132 GLY A O 1
ATOM 1068 N N . ALA A 1 133 ? 0.728 1.299 7.720 1.00 93.94 133 ALA A N 1
ATOM 1069 C CA . ALA A 1 133 ? 1.553 2.450 8.112 1.00 93.94 133 ALA A CA 1
ATOM 1070 C C . ALA A 1 133 ? 2.219 3.095 6.884 1.00 93.94 133 ALA A C 1
ATOM 1072 O O . ALA A 1 133 ? 3.428 3.310 6.851 1.00 93.94 133 ALA A O 1
ATOM 1073 N N . HIS A 1 134 ? 1.438 3.343 5.827 1.00 95.44 134 HIS A N 1
ATOM 1074 C CA . HIS A 1 134 ? 1.980 3.609 4.489 1.00 95.44 134 HIS A CA 1
ATOM 1075 C C . HIS A 1 134 ? 1.546 4.937 3.853 1.00 95.44 134 HIS A C 1
ATOM 1077 O O . HIS A 1 134 ? 2.189 5.373 2.910 1.00 95.44 134 HIS A O 1
ATOM 1083 N N . ALA A 1 135 ? 0.474 5.586 4.313 1.00 90.44 135 ALA A N 1
ATOM 1084 C CA . ALA A 1 135 ? -0.089 6.799 3.701 1.00 90.44 135 ALA A CA 1
ATOM 1085 C C . ALA A 1 135 ? 0.249 8.108 4.451 1.00 90.44 135 ALA A C 1
ATOM 1087 O O . ALA A 1 135 ? -0.279 9.160 4.103 1.00 90.44 135 ALA A O 1
ATOM 1088 N N . GLY A 1 136 ? 1.118 8.054 5.468 1.00 86.19 136 GLY A N 1
ATOM 1089 C CA . GLY A 1 136 ? 1.439 9.181 6.356 1.00 86.19 136 GLY A CA 1
ATOM 1090 C C . GLY A 1 136 ? 0.510 9.284 7.576 1.00 86.19 136 GLY A C 1
ATOM 1091 O O . GLY A 1 136 ? -0.639 8.851 7.538 1.00 86.19 136 GLY A O 1
ATOM 1092 N N . SER A 1 137 ? 1.013 9.836 8.685 1.00 86.38 137 SER A N 1
ATOM 1093 C CA . SER A 1 137 ? 0.303 9.880 9.979 1.00 86.38 137 SER A CA 1
ATOM 1094 C C . SER A 1 137 ? -0.781 10.960 10.072 1.00 86.38 137 SER A C 1
ATOM 1096 O O . SER A 1 137 ? -1.721 10.812 10.849 1.00 86.38 137 SER A O 1
ATOM 1098 N N . ASN A 1 138 ? -0.670 12.016 9.260 1.00 91.31 138 ASN A N 1
ATOM 1099 C CA . ASN A 1 138 ? -1.538 13.198 9.301 1.00 91.31 138 ASN A CA 1
ATOM 1100 C C . ASN A 1 138 ? -2.437 13.339 8.063 1.00 91.31 138 ASN A C 1
ATOM 1102 O O . ASN A 1 138 ? -2.964 14.419 7.802 1.00 91.31 138 ASN A O 1
ATOM 1106 N N . ILE A 1 139 ? -2.592 12.270 7.279 1.00 96.06 139 ILE A N 1
ATOM 1107 C CA . ILE A 1 139 ? -3.475 12.262 6.113 1.00 96.06 139 ILE A CA 1
ATOM 1108 C C . ILE A 1 139 ? -4.823 11.688 6.523 1.00 96.06 139 ILE A C 1
ATOM 1110 O O . ILE A 1 139 ? -4.898 10.540 6.961 1.00 96.06 139 ILE A O 1
ATOM 1114 N N . PHE A 1 140 ? -5.878 12.472 6.320 1.00 97.25 140 PHE A N 1
ATOM 1115 C CA . PHE A 1 140 ? -7.256 12.077 6.576 1.00 97.25 140 PHE A CA 1
ATOM 1116 C C . PHE A 1 140 ? -8.069 12.087 5.281 1.00 97.25 140 PHE A C 1
ATOM 1118 O O . PHE A 1 140 ? -7.841 12.916 4.399 1.00 97.25 140 PHE A O 1
ATOM 1125 N N . VAL A 1 141 ? -9.005 11.150 5.163 1.00 96.88 141 VAL A N 1
ATOM 1126 C CA . VAL A 1 141 ? -9.885 10.978 4.005 1.00 96.88 141 VAL A CA 1
ATOM 1127 C C . VAL A 1 141 ? -11.347 10.924 4.447 1.00 96.88 141 VAL A C 1
ATOM 1129 O O . VAL A 1 141 ? -11.633 10.508 5.575 1.00 96.88 141 VAL A O 1
ATOM 1132 N N . PRO A 1 142 ? -12.288 11.342 3.585 1.00 96.69 142 PRO A N 1
ATOM 1133 C CA . PRO A 1 142 ? -13.708 11.157 3.850 1.00 96.69 142 PRO A CA 1
ATOM 1134 C C . PRO A 1 142 ? -14.052 9.678 4.042 1.00 96.69 142 PRO A C 1
ATOM 1136 O O . PRO A 1 142 ? -13.496 8.821 3.358 1.00 96.69 142 PRO A O 1
ATOM 1139 N N . MET A 1 143 ? -14.993 9.406 4.944 1.00 96.56 143 MET A N 1
ATOM 1140 C CA . MET A 1 143 ? -15.616 8.092 5.103 1.00 96.56 143 MET A CA 1
ATOM 1141 C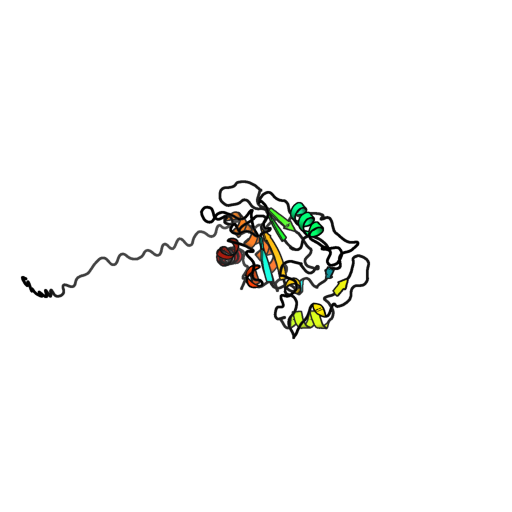 C . MET A 1 143 ? -16.940 8.034 4.339 1.00 96.56 143 MET A C 1
ATOM 1143 O O . MET A 1 143 ? -17.697 9.013 4.345 1.00 96.56 143 MET A O 1
ATOM 1147 N N . ASP A 1 144 ? -17.258 6.882 3.752 1.00 95.81 144 ASP A N 1
ATOM 1148 C CA . ASP A 1 144 ? -18.625 6.576 3.324 1.00 95.81 144 ASP A CA 1
ATOM 1149 C C . ASP A 1 144 ? -19.527 6.174 4.509 1.00 95.81 144 ASP A C 1
ATOM 1151 O O . ASP A 1 144 ? -19.086 6.107 5.659 1.00 95.81 144 ASP A O 1
ATOM 1155 N N . GLU A 1 145 ? -20.821 5.965 4.259 1.00 96.62 145 GLU A N 1
ATOM 1156 C CA . GLU A 1 145 ? -21.791 5.695 5.330 1.00 96.62 145 GLU A CA 1
ATOM 1157 C C . GLU A 1 145 ? -21.518 4.386 6.083 1.00 96.62 145 GLU A C 1
ATOM 1159 O O . GLU A 1 145 ? -21.660 4.339 7.309 1.00 96.62 145 GLU A O 1
ATOM 1164 N N . ASP A 1 146 ? -21.057 3.347 5.387 1.00 96.31 146 ASP A N 1
ATOM 1165 C CA . ASP A 1 146 ? -20.724 2.071 6.019 1.00 96.31 146 ASP A CA 1
ATOM 1166 C C . ASP A 1 146 ? -19.467 2.206 6.888 1.00 96.31 146 ASP A C 1
ATOM 1168 O O . ASP A 1 146 ? -19.450 1.735 8.025 1.00 96.31 146 ASP A O 1
ATOM 1172 N N . GLN A 1 147 ? -18.440 2.914 6.408 1.00 97.31 147 GLN A N 1
ATOM 1173 C CA . GLN A 1 147 ? -17.229 3.216 7.182 1.00 97.31 147 GLN A CA 1
ATOM 1174 C C . GLN A 1 147 ? -17.545 4.066 8.417 1.00 97.31 147 GLN A C 1
ATOM 1176 O O . GLN A 1 147 ? -17.057 3.767 9.509 1.00 97.31 147 GLN A O 1
ATOM 1181 N N . LYS A 1 148 ? -18.409 5.084 8.286 1.00 97.56 148 LYS A N 1
ATOM 1182 C CA . LYS A 1 148 ? -18.882 5.881 9.432 1.00 97.56 148 LYS A CA 1
ATOM 1183 C C . LYS A 1 148 ? -19.584 5.005 10.461 1.00 97.56 148 LYS A C 1
ATOM 1185 O O . LYS A 1 148 ? -19.392 5.216 11.658 1.00 97.56 148 LYS A O 1
ATOM 1190 N N . LYS A 1 149 ? -20.395 4.041 10.017 1.00 97.31 149 LYS A N 1
ATOM 1191 C CA . LYS A 1 149 ? -21.052 3.081 10.909 1.00 97.31 149 LYS A CA 1
ATOM 1192 C C . LYS A 1 149 ? -20.025 2.199 11.619 1.00 97.31 149 LYS A C 1
ATOM 1194 O O . LYS A 1 149 ? -20.055 2.130 12.840 1.00 97.31 149 LYS A O 1
ATOM 1199 N N . MET A 1 150 ? -19.070 1.611 10.894 1.00 97.12 150 MET A N 1
ATOM 1200 C CA . MET A 1 150 ? -18.000 0.798 11.495 1.00 97.12 150 MET A CA 1
ATOM 1201 C C . MET A 1 150 ? -17.184 1.576 12.536 1.00 97.12 150 MET A C 1
ATOM 1203 O O . MET A 1 150 ? -16.851 1.026 13.585 1.00 97.12 150 MET A O 1
ATOM 1207 N N . TRP A 1 151 ? -16.888 2.849 12.260 1.00 96.94 151 TRP A N 1
ATOM 1208 C CA . TRP A 1 151 ? -16.215 3.741 13.203 1.00 96.94 151 TRP A CA 1
ATOM 1209 C C . TRP A 1 151 ? -17.056 3.998 14.460 1.00 96.94 151 TRP A C 1
ATOM 1211 O O . TRP A 1 151 ? -16.567 3.799 15.570 1.00 96.94 151 TRP A O 1
ATOM 1221 N N . LYS A 1 152 ? -18.332 4.379 14.300 1.00 96.69 152 LYS A N 1
ATOM 1222 C CA . LYS A 1 152 ? -19.260 4.631 15.420 1.00 96.69 152 LYS A CA 1
ATOM 1223 C C . LYS A 1 152 ? -19.508 3.391 16.280 1.00 96.69 152 LYS A C 1
ATOM 1225 O O . LYS A 1 152 ? -19.649 3.520 17.490 1.00 96.69 152 LYS A O 1
ATOM 1230 N N . ASP A 1 153 ? -19.509 2.213 15.665 1.00 97.75 153 ASP A N 1
ATOM 1231 C CA . ASP A 1 153 ? -19.632 0.918 16.341 1.00 97.75 153 ASP A CA 1
ATOM 1232 C C . ASP A 1 153 ? -18.346 0.524 17.107 1.00 97.75 153 ASP A C 1
ATOM 1234 O O . ASP A 1 153 ? -18.293 -0.549 17.706 1.00 97.75 153 ASP A O 1
ATOM 1238 N N . GLY A 1 154 ? -17.286 1.345 17.071 1.00 97.06 154 GLY A N 1
ATOM 1239 C CA . GLY A 1 154 ? -16.033 1.091 17.784 1.00 97.06 154 GLY A CA 1
ATOM 1240 C C . GLY A 1 154 ? -15.220 -0.077 17.221 1.00 97.06 154 GLY A C 1
ATOM 1241 O O . GLY A 1 154 ? -14.417 -0.667 17.938 1.00 97.06 154 GLY A O 1
ATOM 1242 N N . LYS A 1 155 ? -15.411 -0.435 15.942 1.00 97.00 155 LYS A N 1
ATOM 1243 C CA . LYS A 1 155 ? -14.749 -1.605 15.330 1.00 97.00 155 LYS A CA 1
ATOM 1244 C C . LYS A 1 155 ? -13.268 -1.397 15.014 1.00 97.00 155 LYS A C 1
ATOM 1246 O O . LYS A 1 155 ? -12.583 -2.352 14.657 1.00 97.00 155 LYS A O 1
ATOM 1251 N N . ILE A 1 156 ? -12.786 -0.160 15.096 1.00 97.62 156 ILE A N 1
ATOM 1252 C CA . ILE A 1 156 ? -11.389 0.193 14.869 1.00 97.62 156 ILE A CA 1
ATOM 1253 C C . ILE A 1 156 ? -10.759 0.444 16.231 1.00 97.62 156 ILE A C 1
ATOM 1255 O O . ILE A 1 156 ? -11.058 1.440 16.888 1.00 97.62 156 ILE A O 1
ATOM 1259 N N . THR A 1 157 ? -9.899 -0.475 16.652 1.00 98.00 157 THR A N 1
ATOM 1260 C CA . THR A 1 157 ? -9.286 -0.459 17.980 1.00 98.00 157 THR A CA 1
ATOM 1261 C C . THR A 1 157 ? -7.780 -0.591 17.876 1.00 98.00 157 THR A C 1
ATOM 1263 O O . THR A 1 157 ? -7.266 -1.212 16.949 1.00 98.00 157 THR A O 1
ATOM 1266 N N . CYS A 1 158 ? -7.059 -0.008 18.822 1.00 97.19 158 CYS A N 1
ATOM 1267 C CA . CYS A 1 158 ? -5.609 -0.002 18.879 1.00 97.19 158 CYS A CA 1
ATOM 1268 C C . CYS A 1 158 ? -5.135 -0.508 20.236 1.00 97.19 158 CYS A C 1
ATOM 1270 O O . CYS A 1 158 ? -5.792 -0.295 21.254 1.00 97.19 158 CYS A O 1
ATOM 1272 N N . GLY A 1 159 ? -3.992 -1.177 20.241 1.00 96.00 159 GLY A N 1
ATOM 1273 C CA . GLY A 1 159 ? -3.434 -1.791 21.434 1.00 96.00 159 GLY A CA 1
ATOM 1274 C C . GLY A 1 159 ? -2.089 -2.440 21.146 1.00 96.00 159 GLY A C 1
ATOM 1275 O O . GLY A 1 159 ? -1.590 -2.426 20.018 1.00 96.00 159 GLY A O 1
ATOM 1276 N N . LYS A 1 160 ? -1.494 -3.010 22.192 1.00 95.00 160 LYS A N 1
ATOM 1277 C CA . LYS A 1 160 ? -0.282 -3.828 22.084 1.00 95.00 160 LYS A CA 1
ATOM 1278 C C . LYS A 1 160 ? -0.652 -5.297 21.959 1.00 95.00 160 LYS A C 1
ATOM 1280 O O . LYS A 1 160 ? -1.724 -5.714 22.394 1.00 95.00 160 LYS A O 1
ATOM 1285 N N . GLU A 1 161 ? 0.253 -6.093 21.406 1.00 93.38 161 GLU A N 1
ATOM 1286 C CA . GLU A 1 161 ? 0.065 -7.541 21.374 1.00 93.38 161 GLU A CA 1
ATOM 1287 C C . GLU A 1 161 ? -0.089 -8.097 22.800 1.00 93.38 161 GLU A C 1
ATOM 1289 O O . GLU A 1 161 ? 0.684 -7.758 23.694 1.00 93.38 161 GLU A O 1
ATOM 1294 N N . GLY A 1 162 ? -1.133 -8.900 23.027 1.00 91.56 162 GLY A N 1
ATOM 1295 C CA . GLY A 1 162 ? -1.477 -9.431 24.352 1.00 91.56 162 GLY A CA 1
ATOM 1296 C C . GLY A 1 162 ? -2.077 -8.422 25.344 1.00 91.56 162 GLY A C 1
ATOM 1297 O O . GLY A 1 162 ? -2.358 -8.809 26.475 1.00 91.56 162 GLY A O 1
ATOM 1298 N N . GLY A 1 163 ? -2.274 -7.159 24.952 1.00 92.25 163 GLY A N 1
ATOM 1299 C CA . GLY A 1 163 ? -2.911 -6.126 25.774 1.00 92.25 163 GLY A CA 1
ATOM 1300 C C . GLY A 1 163 ? -4.356 -5.821 25.371 1.00 92.25 163 GLY A C 1
ATOM 1301 O O . GLY A 1 163 ? -4.885 -6.377 24.407 1.00 92.25 163 GLY A O 1
ATOM 1302 N N . ASP A 1 164 ? -4.976 -4.889 26.097 1.00 95.00 164 ASP A N 1
ATOM 1303 C CA . ASP A 1 164 ? -6.321 -4.403 25.792 1.00 95.00 164 ASP A CA 1
ATOM 1304 C C . ASP A 1 164 ? -6.330 -3.519 24.538 1.00 95.00 164 ASP A C 1
ATOM 1306 O O . ASP A 1 164 ? -5.443 -2.688 24.323 1.00 95.00 164 ASP A O 1
ATOM 1310 N N . PHE A 1 165 ? -7.367 -3.689 23.718 1.00 97.12 165 PHE A N 1
ATOM 1311 C CA . PHE A 1 165 ? -7.602 -2.909 22.506 1.00 97.12 165 PHE A CA 1
ATOM 1312 C C . PHE A 1 165 ? -8.750 -1.931 22.732 1.00 97.12 165 PHE A C 1
ATOM 1314 O O . PHE A 1 165 ? -9.866 -2.336 23.058 1.00 97.12 165 PHE A O 1
ATOM 1321 N N . THR A 1 166 ? -8.496 -0.645 22.511 1.00 97.69 166 THR A N 1
ATOM 1322 C CA . THR A 1 166 ? -9.486 0.423 22.700 1.00 97.69 166 THR A CA 1
ATOM 1323 C C . THR A 1 166 ? -9.572 1.310 21.467 1.00 97.69 166 THR A C 1
ATOM 1325 O O . THR A 1 166 ? -8.675 1.329 20.626 1.00 97.69 166 THR A O 1
ATOM 1328 N N . VAL A 1 167 ? -10.681 2.028 21.309 1.00 96.81 167 VAL A N 1
ATOM 1329 C CA . VAL A 1 167 ? -10.814 3.011 20.228 1.00 96.81 167 VAL A CA 1
ATOM 1330 C C . VAL A 1 167 ? -9.825 4.151 20.476 1.00 96.81 167 VAL A C 1
ATOM 1332 O O . VAL A 1 167 ? -9.838 4.739 21.554 1.00 96.81 167 VAL A O 1
ATOM 1335 N N . ASP A 1 168 ? -8.996 4.478 19.481 1.00 94.75 168 ASP A N 1
ATOM 1336 C CA . ASP A 1 168 ? -8.108 5.649 19.498 1.00 94.75 168 ASP A CA 1
ATOM 1337 C C . ASP A 1 168 ? -8.794 6.825 18.781 1.00 94.75 168 ASP A C 1
ATOM 1339 O O . ASP A 1 168 ? -8.833 6.836 17.544 1.00 94.75 168 ASP A O 1
ATOM 1343 N N . PRO A 1 169 ? -9.305 7.844 19.505 1.00 93.88 169 PRO A N 1
ATOM 1344 C CA . PRO A 1 169 ? -10.007 8.973 18.898 1.00 93.88 169 PRO A CA 1
ATOM 1345 C C . PRO A 1 169 ? -9.150 9.766 17.906 1.00 93.88 169 PRO A C 1
ATOM 1347 O O . PRO A 1 169 ? -9.698 10.440 17.042 1.00 93.88 169 PRO A O 1
ATOM 1350 N N . SER A 1 170 ? -7.814 9.668 17.974 1.00 94.12 170 SER A N 1
ATOM 1351 C CA . SER A 1 170 ? -6.909 10.355 17.043 1.00 94.12 170 SER A CA 1
ATOM 1352 C C . SER A 1 170 ? -6.997 9.835 15.604 1.00 94.12 170 SER A C 1
ATOM 1354 O O . SER A 1 170 ? -6.436 10.443 14.686 1.00 94.12 170 SER A O 1
ATOM 1356 N N . MET A 1 171 ? -7.652 8.690 15.393 1.00 95.88 171 MET A N 1
ATOM 1357 C CA . MET A 1 171 ? -7.887 8.120 14.067 1.00 95.88 171 MET A CA 1
ATOM 1358 C C . MET A 1 171 ? -8.900 8.929 13.258 1.00 95.88 171 MET A C 1
ATOM 1360 O O . MET A 1 171 ? -8.874 8.848 12.031 1.00 95.88 171 MET A O 1
ATOM 1364 N N . GLU A 1 172 ? -9.741 9.726 13.914 1.00 96.81 172 GLU A N 1
ATOM 1365 C CA . GLU A 1 172 ? -10.781 10.540 13.295 1.00 96.81 172 GLU A CA 1
ATOM 1366 C C . GLU A 1 172 ? -10.556 12.027 13.602 1.00 96.81 172 GLU A C 1
ATOM 1368 O O . GLU A 1 172 ? -10.061 12.411 14.662 1.00 96.81 172 GLU A O 1
ATOM 1373 N N . LYS A 1 173 ? -10.863 12.878 12.625 1.00 96.56 173 LYS A N 1
ATOM 1374 C CA . LYS A 1 173 ? -10.819 14.330 12.756 1.00 96.56 173 LYS A CA 1
ATOM 1375 C C . LYS A 1 173 ? -11.860 14.961 11.834 1.00 96.56 173 LYS A C 1
ATOM 1377 O O . LYS A 1 173 ? -11.751 14.855 10.613 1.00 96.56 173 LYS A O 1
ATOM 1382 N N . ASN A 1 174 ? -12.806 15.711 12.397 1.00 94.00 174 ASN A N 1
ATOM 1383 C CA . ASN A 1 174 ? -13.785 16.521 11.655 1.00 94.00 174 ASN A CA 1
ATOM 1384 C C . ASN A 1 174 ? -14.599 15.741 10.593 1.00 94.00 174 ASN A C 1
ATOM 1386 O O . ASN A 1 174 ? -14.791 16.212 9.473 1.00 94.00 174 ASN A O 1
ATOM 1390 N N . GLY A 1 175 ? -15.063 14.540 10.925 1.00 92.44 175 GLY A N 1
ATOM 1391 C CA . GLY A 1 175 ? -15.793 13.631 10.039 1.00 92.44 175 GLY A CA 1
ATOM 1392 C C . GLY A 1 175 ? -14.921 12.866 9.037 1.00 92.44 175 GLY A C 1
ATOM 1393 O O . GLY A 1 175 ? -15.463 12.180 8.167 1.00 92.44 175 GLY A O 1
ATOM 1394 N N . THR A 1 176 ? -13.593 12.974 9.129 1.00 97.44 176 THR A N 1
ATOM 1395 C CA . THR A 1 176 ? -12.628 12.288 8.253 1.00 97.44 176 THR A CA 1
ATOM 1396 C C . THR A 1 176 ? -11.762 11.329 9.059 1.00 97.44 176 THR A C 1
ATOM 1398 O O . THR A 1 176 ? -11.518 11.564 10.237 1.00 97.44 176 THR A O 1
ATOM 1401 N N . ILE A 1 177 ? -11.284 10.248 8.445 1.00 97.62 177 ILE A N 1
ATOM 1402 C CA . ILE A 1 177 ? -10.492 9.212 9.124 1.00 97.62 177 ILE A CA 1
ATOM 1403 C C . ILE A 1 177 ? -9.089 9.121 8.532 1.00 97.62 177 ILE A C 1
ATOM 1405 O O . ILE A 1 177 ? -8.900 9.416 7.351 1.00 97.62 177 ILE A O 1
ATOM 1409 N N . LYS A 1 178 ? -8.093 8.706 9.319 1.00 97.56 178 LYS A N 1
ATOM 1410 C CA . LYS A 1 178 ? -6.730 8.489 8.818 1.00 97.56 178 LYS A CA 1
ATOM 1411 C C . LYS A 1 178 ? -6.752 7.572 7.593 1.00 97.56 178 LYS A C 1
ATOM 1413 O O . LYS A 1 178 ? -7.309 6.477 7.640 1.00 97.56 178 LYS A O 1
ATOM 1418 N N . ALA A 1 179 ? -6.075 7.981 6.521 1.00 97.75 179 ALA A N 1
ATOM 1419 C CA . ALA A 1 179 ? -6.053 7.258 5.247 1.00 97.75 179 ALA A CA 1
ATOM 1420 C C . ALA A 1 179 ? -5.604 5.800 5.412 1.00 97.75 179 ALA A C 1
ATOM 1422 O O . ALA A 1 179 ? -6.155 4.902 4.781 1.00 97.75 179 ALA A O 1
ATOM 1423 N N . ASN A 1 180 ? -4.648 5.545 6.309 1.00 97.62 180 ASN A N 1
ATOM 1424 C CA . ASN A 1 180 ? -4.187 4.193 6.620 1.00 97.62 180 ASN A CA 1
ATOM 1425 C C . ASN A 1 180 ? -5.312 3.245 7.063 1.00 97.62 180 ASN A C 1
ATOM 1427 O O . ASN A 1 180 ? -5.137 2.046 6.895 1.00 97.62 180 ASN A O 1
ATOM 1431 N N . VAL A 1 181 ? -6.433 3.744 7.609 1.00 97.94 181 VAL A N 1
ATOM 1432 C CA . VAL A 1 181 ? -7.559 2.937 8.117 1.00 97.94 181 VAL A CA 1
ATOM 1433 C C . VAL A 1 181 ? -8.457 2.415 6.995 1.00 97.94 181 VAL A C 1
ATOM 1435 O O . VAL A 1 181 ? -8.926 1.284 7.092 1.00 97.94 181 VAL A O 1
ATOM 1438 N N . THR A 1 182 ? -8.646 3.166 5.912 1.00 97.88 182 THR A N 1
ATOM 1439 C CA . THR A 1 182 ? -9.503 2.763 4.775 1.00 97.88 182 THR A CA 1
ATOM 1440 C C . THR A 1 182 ? -8.711 2.255 3.574 1.00 97.88 182 THR A C 1
ATOM 1442 O O . THR A 1 182 ? -9.279 1.872 2.552 1.00 97.88 182 THR A O 1
ATOM 1445 N N . THR A 1 183 ? -7.383 2.226 3.675 1.00 98.25 183 THR A N 1
ATOM 1446 C CA . THR A 1 183 ? -6.517 1.841 2.564 1.00 98.25 183 THR A CA 1
ATOM 1447 C C . THR A 1 183 ? -5.638 0.638 2.885 1.00 98.25 183 THR A C 1
ATOM 1449 O O . THR A 1 183 ? -5.350 0.321 4.047 1.00 98.25 183 THR A O 1
ATOM 1452 N N . ILE A 1 184 ? -5.205 -0.033 1.819 1.00 98.62 184 ILE A N 1
ATOM 1453 C CA . ILE A 1 184 ? -4.104 -0.993 1.852 1.00 98.62 184 ILE A CA 1
ATOM 1454 C C . ILE A 1 184 ? -2.921 -0.455 1.048 1.00 98.62 184 ILE A C 1
ATOM 1456 O O . ILE A 1 184 ? -3.086 0.260 0.055 1.00 98.62 184 ILE A O 1
ATOM 1460 N N . GLY A 1 185 ? -1.714 -0.835 1.455 1.00 98.56 185 GLY A N 1
ATOM 1461 C CA . GLY A 1 185 ? -0.489 -0.511 0.736 1.00 98.56 185 GLY A CA 1
ATOM 1462 C C . GLY A 1 185 ? -0.075 -1.672 -0.158 1.00 98.56 185 GLY A C 1
ATOM 1463 O O . GLY A 1 185 ? 0.109 -2.781 0.340 1.00 98.56 185 GLY A O 1
ATOM 1464 N N . LEU A 1 186 ? 0.118 -1.416 -1.450 1.00 98.81 186 LEU A N 1
ATOM 1465 C CA . LEU A 1 186 ? 0.765 -2.343 -2.379 1.00 98.81 186 LEU A CA 1
ATOM 1466 C C . LEU A 1 186 ? 2.084 -1.713 -2.823 1.00 98.81 186 LEU A C 1
ATOM 1468 O O . LEU A 1 186 ? 2.092 -0.707 -3.534 1.00 98.81 186 LEU A O 1
ATOM 1472 N N . VAL A 1 187 ? 3.203 -2.277 -2.376 1.00 98.75 187 VAL A N 1
ATOM 1473 C CA . VAL A 1 187 ? 4.542 -1.755 -2.667 1.00 98.75 187 VAL A CA 1
ATOM 1474 C C . VAL A 1 187 ? 5.212 -2.553 -3.773 1.00 98.75 187 VAL A C 1
ATOM 1476 O O . VAL A 1 187 ? 5.167 -3.778 -3.778 1.00 98.75 187 VAL A O 1
ATOM 1479 N N . VAL A 1 188 ? 5.870 -1.866 -4.701 1.00 98.69 188 VAL A N 1
ATOM 1480 C CA . VAL A 1 188 ? 6.774 -2.482 -5.676 1.00 98.69 188 VAL A CA 1
ATOM 1481 C C . VAL A 1 188 ? 8.208 -2.329 -5.184 1.00 98.69 188 VAL A C 1
ATOM 1483 O O . VAL A 1 188 ? 8.670 -1.206 -4.970 1.00 98.69 188 VAL A O 1
ATOM 1486 N N . ILE A 1 189 ? 8.925 -3.440 -5.019 1.00 98.38 189 ILE A N 1
ATOM 1487 C CA . ILE A 1 189 ? 10.335 -3.396 -4.629 1.00 98.38 189 ILE A CA 1
ATOM 1488 C C . ILE A 1 189 ? 11.152 -2.764 -5.760 1.00 98.38 189 ILE A C 1
ATOM 1490 O O . ILE A 1 189 ? 11.079 -3.168 -6.924 1.00 98.38 189 ILE A O 1
ATOM 1494 N N . GLY A 1 190 ? 11.893 -1.718 -5.412 1.00 97.44 190 GLY A N 1
ATOM 1495 C CA . GLY A 1 190 ? 12.654 -0.904 -6.343 1.00 97.44 190 GLY A CA 1
ATOM 1496 C C . GLY A 1 190 ? 12.601 0.589 -6.013 1.00 97.44 190 GLY A C 1
ATOM 1497 O O . GLY A 1 190 ? 11.682 1.097 -5.369 1.00 97.44 190 GLY A O 1
ATOM 1498 N N . ASN A 1 191 ? 13.576 1.324 -6.538 1.00 97.38 191 ASN A N 1
ATOM 1499 C CA . ASN A 1 191 ? 13.671 2.770 -6.463 1.00 97.38 191 ASN A CA 1
ATOM 1500 C C . ASN A 1 191 ? 13.372 3.377 -7.834 1.00 97.38 191 ASN A C 1
ATOM 1502 O O . ASN A 1 191 ? 14.249 3.556 -8.682 1.00 97.38 191 ASN A O 1
ATOM 1506 N N . TYR A 1 192 ? 12.089 3.666 -8.014 1.00 97.38 192 TYR A N 1
ATOM 1507 C CA . TYR A 1 192 ? 11.489 4.315 -9.183 1.00 97.38 192 TYR A CA 1
ATOM 1508 C C . TYR A 1 192 ? 11.471 5.847 -9.093 1.00 97.38 192 TYR A C 1
ATOM 1510 O O . TYR A 1 192 ? 10.745 6.475 -9.857 1.00 97.38 192 TYR A O 1
ATOM 1518 N N . SER A 1 193 ? 12.223 6.457 -8.174 1.00 96.81 193 SER A N 1
ATOM 1519 C CA . SER A 1 193 ? 12.305 7.916 -8.049 1.00 96.81 193 SER A CA 1
ATOM 1520 C C . SER A 1 193 ? 13.621 8.459 -8.592 1.00 96.81 193 SER A C 1
ATOM 1522 O O . SER A 1 193 ? 14.633 7.750 -8.586 1.00 96.81 193 SER A O 1
ATOM 1524 N N . PRO A 1 194 ? 13.640 9.721 -9.057 1.00 94.62 194 PRO A N 1
ATOM 1525 C CA . PRO A 1 194 ? 14.871 10.354 -9.494 1.00 94.62 194 PRO A CA 1
ATOM 1526 C C . PRO A 1 194 ? 15.836 10.543 -8.322 1.00 94.62 194 PRO A C 1
ATOM 1528 O O . PRO A 1 194 ? 15.428 10.670 -7.164 1.00 94.62 194 PRO A O 1
ATOM 1531 N N . PHE A 1 195 ? 17.122 10.608 -8.652 1.00 93.38 195 PHE A N 1
ATOM 1532 C CA . PHE A 1 195 ? 18.180 10.998 -7.734 1.00 93.38 195 PHE A CA 1
ATOM 1533 C C . PHE A 1 195 ? 17.892 12.380 -7.136 1.00 93.38 195 PHE A C 1
ATOM 1535 O O . PHE A 1 195 ? 17.563 13.334 -7.850 1.00 93.38 195 PHE A O 1
ATOM 1542 N N . SER A 1 196 ? 18.077 12.498 -5.827 1.00 89.81 196 SER A N 1
ATOM 1543 C CA . SER A 1 196 ? 18.055 13.768 -5.105 1.00 89.81 196 SER A CA 1
ATOM 1544 C C . SER A 1 196 ? 19.000 13.699 -3.903 1.00 89.81 196 SER A C 1
ATOM 1546 O O . SER A 1 196 ? 19.484 12.626 -3.547 1.00 89.81 196 SER A O 1
ATOM 1548 N N . LYS A 1 197 ? 19.231 14.833 -3.225 1.00 89.56 197 LYS A N 1
ATOM 1549 C CA . LYS A 1 197 ? 20.003 14.853 -1.967 1.00 89.56 197 LYS A CA 1
ATOM 1550 C C . LYS A 1 197 ? 19.417 13.914 -0.903 1.00 89.56 197 LYS A C 1
ATOM 1552 O O . LYS A 1 197 ? 20.164 13.368 -0.105 1.00 89.56 197 LYS A O 1
ATOM 1557 N N . THR A 1 198 ? 18.097 13.733 -0.902 1.00 86.25 198 THR A N 1
ATOM 1558 C CA . THR A 1 198 ? 17.371 12.862 0.033 1.00 86.25 198 THR A CA 1
ATOM 1559 C C . THR A 1 198 ? 17.093 11.466 -0.531 1.00 86.25 198 THR A C 1
ATOM 1561 O O . THR A 1 198 ? 16.622 10.609 0.203 1.00 86.25 198 THR A O 1
ATOM 1564 N N . ASN A 1 199 ? 17.404 11.220 -1.809 1.00 89.12 199 ASN A N 1
ATOM 1565 C CA . ASN A 1 199 ? 17.292 9.926 -2.480 1.00 89.12 199 ASN A CA 1
ATOM 1566 C C . ASN A 1 199 ? 18.558 9.650 -3.318 1.00 89.12 199 ASN A C 1
ATOM 1568 O O . ASN A 1 199 ? 18.518 9.716 -4.554 1.00 89.12 199 ASN A O 1
ATOM 1572 N N . PRO A 1 200 ? 19.702 9.358 -2.673 1.00 87.56 200 PRO A N 1
ATOM 1573 C CA . PRO A 1 200 ? 20.978 9.195 -3.368 1.00 87.56 200 PRO A CA 1
ATOM 1574 C C . PRO A 1 200 ? 21.035 7.946 -4.264 1.00 87.56 200 PRO A C 1
ATOM 1576 O O . PRO A 1 200 ? 21.867 7.874 -5.162 1.00 87.56 200 PRO A O 1
ATOM 1579 N N . ASN A 1 201 ? 20.130 6.983 -4.061 1.00 89.50 201 ASN A N 1
ATOM 1580 C CA . ASN A 1 201 ? 20.031 5.751 -4.858 1.00 89.50 201 ASN A CA 1
ATOM 1581 C C . ASN A 1 201 ? 18.979 5.836 -5.982 1.00 89.50 201 ASN A C 1
ATOM 1583 O O . ASN A 1 201 ? 18.727 4.851 -6.697 1.00 89.50 201 ASN A O 1
ATOM 1587 N N . GLY A 1 202 ? 18.355 7.008 -6.136 1.00 92.25 202 GLY A N 1
ATOM 1588 C CA . GLY A 1 202 ? 17.427 7.294 -7.218 1.00 92.25 202 GLY A CA 1
ATOM 1589 C C . GLY A 1 202 ? 18.098 7.234 -8.588 1.00 92.25 202 GLY A C 1
ATOM 1590 O O . GLY A 1 202 ? 19.322 7.266 -8.726 1.00 92.25 202 GLY A O 1
ATOM 1591 N N . TYR A 1 203 ? 17.290 7.132 -9.636 1.00 92.38 203 TYR A N 1
ATOM 1592 C CA . TYR A 1 203 ? 17.814 7.062 -10.996 1.00 92.38 203 TYR A CA 1
ATOM 1593 C C . TYR A 1 203 ? 18.321 8.424 -11.498 1.00 92.38 203 TYR A C 1
ATOM 1595 O O . TYR A 1 203 ? 17.837 9.485 -11.097 1.00 92.38 203 TYR A O 1
ATOM 1603 N N . SER A 1 204 ? 19.262 8.424 -12.444 1.00 92.25 204 SER A N 1
ATOM 1604 C CA . SER A 1 204 ? 19.691 9.662 -13.105 1.00 92.25 204 SER A CA 1
ATOM 1605 C C . SER A 1 204 ? 18.635 10.143 -14.106 1.00 92.25 204 SER A C 1
ATOM 1607 O O . SER A 1 204 ? 17.965 9.331 -14.740 1.00 92.25 204 SER A O 1
ATOM 1609 N N . LYS A 1 205 ? 18.521 11.460 -14.336 1.00 86.81 205 LYS A N 1
ATOM 1610 C CA . LYS A 1 205 ? 17.558 12.016 -15.315 1.00 86.81 205 LYS A CA 1
ATOM 1611 C C . LYS A 1 205 ? 17.670 11.400 -16.720 1.00 86.81 205 LYS A C 1
ATOM 1613 O O . LYS A 1 205 ? 16.686 11.393 -17.445 1.00 86.81 205 LYS A O 1
ATOM 1618 N N . LYS A 1 206 ? 18.855 10.907 -17.100 1.00 91.06 206 LYS A N 1
ATOM 1619 C CA . LYS A 1 206 ? 19.112 10.283 -18.407 1.00 91.06 206 LYS A CA 1
ATOM 1620 C C . LYS A 1 206 ? 18.655 8.822 -18.479 1.00 91.06 206 LYS A C 1
ATOM 1622 O O . LYS A 1 206 ? 18.377 8.348 -19.569 1.00 91.06 206 LYS A O 1
ATOM 1627 N N . ASN A 1 207 ? 18.559 8.137 -17.336 1.00 90.81 207 ASN A N 1
ATOM 1628 C CA . ASN A 1 207 ? 18.262 6.707 -17.250 1.00 90.81 207 ASN A CA 1
ATOM 1629 C C . ASN A 1 207 ? 17.100 6.442 -16.274 1.00 90.81 207 ASN A C 1
ATOM 1631 O O . ASN A 1 207 ? 17.318 5.826 -15.227 1.00 90.81 207 ASN A O 1
ATOM 1635 N N . PRO A 1 208 ? 15.878 6.931 -16.560 1.00 92.94 208 PRO A N 1
ATOM 1636 C CA . PRO A 1 208 ? 14.714 6.668 -15.722 1.00 92.94 208 PRO A CA 1
ATOM 1637 C C . PRO A 1 208 ? 14.425 5.169 -15.597 1.00 92.94 208 PRO A C 1
ATOM 1639 O O . PRO A 1 208 ? 14.544 4.406 -16.554 1.00 92.94 208 PRO A O 1
ATOM 1642 N N . ARG A 1 209 ? 14.027 4.742 -14.396 1.00 94.94 209 ARG A N 1
ATOM 1643 C CA . ARG A 1 209 ? 13.601 3.360 -14.132 1.00 94.94 209 ARG A CA 1
ATOM 1644 C C . ARG A 1 209 ? 12.091 3.281 -14.267 1.00 94.94 209 ARG A C 1
ATOM 1646 O O . ARG A 1 209 ? 11.394 4.053 -13.617 1.00 94.94 209 ARG A O 1
ATOM 1653 N N . TYR A 1 210 ? 11.592 2.341 -15.062 1.00 94.94 210 TYR A N 1
ATOM 1654 C CA . TYR A 1 210 ? 10.161 2.148 -15.312 1.00 94.94 210 TYR A CA 1
ATOM 1655 C C . TYR A 1 210 ? 9.704 0.746 -14.899 1.00 94.94 210 TYR A C 1
ATOM 1657 O O . TYR A 1 210 ? 10.499 -0.198 -14.985 1.00 94.94 210 TYR A O 1
ATOM 1665 N N . PRO A 1 211 ? 8.435 0.579 -14.477 1.00 96.12 211 PRO A N 1
ATOM 1666 C CA . PRO A 1 211 ? 7.875 -0.746 -14.244 1.00 96.12 211 PRO A CA 1
ATOM 1667 C C . PRO A 1 211 ? 7.753 -1.510 -15.569 1.00 96.12 211 PRO A C 1
ATOM 1669 O O . PRO A 1 211 ? 7.245 -0.977 -16.560 1.00 96.12 211 PRO A O 1
ATOM 1672 N N . THR A 1 212 ? 8.171 -2.776 -15.588 1.00 95.25 212 THR A N 1
ATOM 1673 C CA . THR A 1 212 ? 7.973 -3.658 -16.750 1.00 95.25 212 THR A CA 1
ATOM 1674 C C . THR A 1 212 ? 6.484 -3.904 -17.006 1.00 95.25 212 THR A C 1
ATOM 1676 O O . THR A 1 212 ? 5.642 -3.675 -16.133 1.00 95.25 212 THR A O 1
ATOM 1679 N N . LEU A 1 213 ? 6.139 -4.412 -18.194 1.00 94.31 213 LEU A N 1
ATOM 1680 C CA . LEU A 1 213 ? 4.776 -4.888 -18.461 1.00 94.31 213 LEU A CA 1
ATOM 1681 C C . LEU A 1 213 ? 4.366 -5.993 -17.479 1.00 94.31 213 LEU A C 1
ATOM 1683 O O . LEU A 1 213 ? 3.230 -5.997 -17.025 1.00 94.31 213 LEU A O 1
ATOM 1687 N N . GLN A 1 214 ? 5.303 -6.865 -17.094 1.00 94.06 214 GLN A N 1
ATOM 1688 C CA . GLN A 1 214 ? 5.074 -7.894 -16.082 1.00 94.06 214 GLN A CA 1
ATOM 1689 C C . GLN A 1 214 ? 4.747 -7.284 -14.711 1.00 94.06 214 GLN A C 1
ATOM 1691 O O . GLN A 1 214 ? 3.783 -7.705 -14.081 1.00 94.06 214 GLN A O 1
ATOM 1696 N N . THR A 1 215 ? 5.471 -6.244 -14.273 1.00 96.06 215 THR A N 1
ATOM 1697 C CA . THR A 1 215 ? 5.139 -5.511 -13.037 1.00 96.06 215 THR A CA 1
ATOM 1698 C C . THR A 1 215 ? 3.733 -4.916 -13.105 1.00 96.06 215 THR A C 1
ATOM 1700 O O . THR A 1 215 ? 2.957 -5.053 -12.163 1.00 96.06 215 THR A O 1
ATOM 1703 N N . GLN A 1 216 ? 3.392 -4.251 -14.214 1.00 97.06 216 GLN A N 1
ATOM 1704 C CA . GLN A 1 216 ? 2.075 -3.629 -14.400 1.00 97.06 216 GLN A CA 1
ATOM 1705 C C . GLN A 1 216 ? 0.953 -4.674 -14.372 1.00 97.06 216 GLN A C 1
ATOM 1707 O O . GLN A 1 216 ? -0.074 -4.458 -13.728 1.00 97.06 216 GLN A O 1
ATOM 1712 N N . ASP A 1 217 ? 1.173 -5.808 -15.035 1.00 95.25 217 ASP A N 1
ATOM 1713 C CA . ASP A 1 217 ? 0.247 -6.932 -15.072 1.00 95.25 217 ASP A CA 1
ATOM 1714 C C . ASP A 1 217 ? 0.028 -7.558 -13.693 1.00 95.25 217 ASP A C 1
ATOM 1716 O O . ASP A 1 217 ? -1.114 -7.760 -13.280 1.00 95.25 217 ASP A O 1
ATOM 1720 N N . MET A 1 218 ? 1.101 -7.778 -12.930 1.00 96.00 218 MET A N 1
ATOM 1721 C CA . MET A 1 218 ? 1.003 -8.285 -11.562 1.00 96.00 218 MET A CA 1
ATOM 1722 C C . MET A 1 218 ? 0.196 -7.352 -10.667 1.00 96.00 218 MET A C 1
ATOM 1724 O O . MET A 1 218 ? -0.709 -7.814 -9.978 1.00 96.00 218 MET A O 1
ATOM 1728 N N . ILE A 1 219 ? 0.473 -6.042 -10.702 1.00 97.81 219 ILE A N 1
ATOM 1729 C CA . ILE A 1 219 ? -0.297 -5.066 -9.918 1.00 97.81 219 ILE A CA 1
ATOM 1730 C C . ILE A 1 219 ? -1.775 -5.138 -10.313 1.00 97.81 219 ILE A C 1
ATOM 1732 O O . ILE A 1 219 ? -2.638 -5.154 -9.436 1.00 97.81 219 ILE A O 1
ATOM 1736 N N . ALA A 1 220 ? -2.077 -5.209 -11.612 1.00 97.38 220 ALA A N 1
ATOM 1737 C CA . ALA A 1 220 ? -3.446 -5.291 -12.109 1.00 97.38 220 ALA A CA 1
ATOM 1738 C C . ALA A 1 220 ? -4.166 -6.572 -11.658 1.00 97.38 220 ALA A C 1
ATOM 1740 O O . ALA A 1 220 ? -5.283 -6.493 -11.142 1.00 97.38 220 ALA A O 1
ATOM 1741 N N . ARG A 1 221 ? -3.532 -7.742 -11.807 1.00 96.31 221 ARG A N 1
ATOM 1742 C CA . ARG A 1 221 ? -4.102 -9.033 -11.398 1.00 96.31 221 ARG A CA 1
ATOM 1743 C C . ARG A 1 221 ? -4.277 -9.124 -9.883 1.00 96.31 221 ARG A C 1
ATOM 1745 O O . ARG A 1 221 ? -5.353 -9.514 -9.440 1.00 96.31 221 ARG A O 1
ATOM 1752 N N . THR A 1 222 ? -3.279 -8.712 -9.096 1.00 97.44 222 THR A N 1
ATOM 1753 C CA . THR A 1 222 ? -3.378 -8.661 -7.627 1.00 97.44 222 THR A CA 1
ATOM 1754 C C . THR A 1 222 ? -4.484 -7.712 -7.193 1.00 97.44 222 THR A C 1
ATOM 1756 O O . THR A 1 222 ? -5.338 -8.102 -6.405 1.00 97.44 222 THR A O 1
ATOM 1759 N N . SER A 1 223 ? -4.542 -6.502 -7.755 1.00 97.94 223 SER A N 1
ATOM 1760 C CA . SER A 1 223 ? -5.606 -5.545 -7.431 1.00 97.94 223 SER A CA 1
ATOM 1761 C C . SER A 1 223 ? -6.984 -6.122 -7.753 1.00 97.94 223 SER A C 1
ATOM 1763 O O . SER A 1 223 ? -7.888 -6.063 -6.927 1.00 97.94 223 SER A O 1
ATOM 1765 N N . CYS A 1 224 ? -7.139 -6.741 -8.925 1.00 97.12 224 CYS A N 1
ATOM 1766 C CA . CYS A 1 224 ? -8.400 -7.352 -9.331 1.00 97.12 224 CYS A CA 1
ATOM 1767 C C . CYS A 1 224 ? -8.811 -8.528 -8.429 1.00 97.12 224 CYS A C 1
ATOM 1769 O O . CYS A 1 224 ? -9.965 -8.623 -8.015 1.00 97.12 224 CYS A O 1
ATOM 1771 N N . GLN A 1 225 ? -7.868 -9.397 -8.064 1.00 96.06 225 GLN A N 1
ATOM 1772 C CA . GLN A 1 225 ? -8.106 -10.479 -7.108 1.00 96.06 225 GLN A CA 1
ATOM 1773 C C . GLN A 1 225 ? -8.590 -9.938 -5.754 1.00 96.06 225 GLN A C 1
ATOM 1775 O O . GLN A 1 225 ? -9.516 -10.498 -5.167 1.00 96.06 225 GLN A O 1
ATOM 1780 N N . LEU A 1 226 ? -8.015 -8.825 -5.289 1.00 96.56 226 LEU A N 1
ATOM 1781 C CA . LEU A 1 226 ? -8.436 -8.168 -4.054 1.00 96.56 226 LEU A CA 1
ATOM 1782 C C . LEU A 1 226 ? -9.824 -7.551 -4.170 1.00 96.56 226 LEU A C 1
ATOM 1784 O O . LEU A 1 226 ? -10.628 -7.767 -3.275 1.00 96.56 226 LEU A O 1
ATOM 1788 N N . GLN A 1 227 ? -10.152 -6.871 -5.269 1.00 97.19 227 GLN A N 1
ATOM 1789 C CA . GLN A 1 227 ? -11.505 -6.347 -5.482 1.00 97.19 227 GLN A CA 1
ATOM 1790 C C . GLN A 1 227 ? -12.558 -7.460 -5.527 1.00 97.19 227 GLN A C 1
ATOM 1792 O O . GLN A 1 227 ? -13.631 -7.312 -4.952 1.00 97.19 227 GLN A O 1
ATOM 1797 N N . LYS A 1 228 ? -12.262 -8.598 -6.164 1.00 95.06 228 LYS A N 1
ATOM 1798 C CA . LYS A 1 228 ? -13.200 -9.732 -6.200 1.00 95.06 228 LYS A CA 1
ATOM 1799 C C . LYS A 1 228 ? -13.424 -10.350 -4.821 1.00 95.06 228 LYS A C 1
ATOM 1801 O O . LYS A 1 228 ? -14.535 -10.781 -4.532 1.00 95.06 228 LYS A O 1
ATOM 1806 N N . LYS A 1 229 ? -12.389 -10.382 -3.975 1.00 95.06 229 LYS A N 1
ATOM 1807 C CA . LYS A 1 229 ? -12.499 -10.843 -2.582 1.00 95.06 229 LYS A CA 1
ATOM 1808 C C . LYS A 1 229 ? -13.158 -9.795 -1.673 1.00 95.06 229 LYS A C 1
ATOM 1810 O O . LYS A 1 229 ? -13.901 -10.158 -0.769 1.00 95.06 229 LYS A O 1
ATOM 1815 N N . TYR A 1 230 ? -12.915 -8.514 -1.941 1.00 95.69 230 TYR A N 1
ATOM 1816 C CA . TYR A 1 230 ? -13.357 -7.361 -1.158 1.00 95.69 230 TYR A CA 1
ATOM 1817 C C . TYR A 1 230 ? -14.036 -6.326 -2.072 1.00 95.69 230 TYR A C 1
ATOM 1819 O O . TYR A 1 230 ? -13.401 -5.351 -2.480 1.00 95.69 230 TYR A O 1
ATOM 1827 N N . PRO A 1 231 ? -15.336 -6.487 -2.391 1.00 93.75 231 PRO A N 1
ATOM 1828 C CA . PRO A 1 231 ? -16.023 -5.674 -3.408 1.00 93.75 231 PRO A CA 1
ATOM 1829 C C . PRO A 1 231 ? -16.096 -4.165 -3.123 1.00 93.75 231 PRO A C 1
ATOM 1831 O O . PRO A 1 231 ? -16.400 -3.370 -4.014 1.00 93.75 231 PRO A O 1
ATOM 1834 N N . ARG A 1 232 ? -15.821 -3.744 -1.883 1.00 95.75 232 ARG A N 1
ATOM 1835 C CA . ARG A 1 232 ? -15.711 -2.326 -1.504 1.00 95.75 232 ARG A CA 1
ATOM 1836 C C . ARG A 1 232 ? -14.438 -1.667 -2.036 1.00 95.75 232 ARG A C 1
ATOM 1838 O O . ARG A 1 232 ? -14.398 -0.447 -2.157 1.00 95.75 232 ARG A O 1
ATOM 1845 N N . MET A 1 233 ? -13.438 -2.457 -2.419 1.00 97.06 233 MET A N 1
ATOM 1846 C CA . MET A 1 233 ? -12.183 -1.984 -2.984 1.00 97.06 233 MET A CA 1
ATOM 1847 C C . MET A 1 233 ? -12.389 -1.453 -4.403 1.00 97.06 233 MET A C 1
ATOM 1849 O O . MET A 1 233 ? -12.363 -2.200 -5.377 1.00 97.06 233 MET A O 1
ATOM 1853 N N . LYS A 1 234 ? -12.624 -0.147 -4.520 1.00 96.81 234 LYS A N 1
ATOM 1854 C CA . LYS A 1 234 ? -13.066 0.525 -5.753 1.00 96.81 234 LYS A CA 1
ATOM 1855 C C . LYS A 1 234 ? -12.036 1.483 -6.332 1.00 96.81 234 LYS A C 1
ATOM 1857 O O . LYS A 1 234 ? -12.213 1.943 -7.456 1.00 96.81 234 LYS A O 1
ATOM 1862 N N . SER A 1 235 ? -10.966 1.789 -5.604 1.00 98.06 235 SER A N 1
ATOM 1863 C CA . SER A 1 235 ? -10.002 2.811 -6.018 1.00 98.06 235 SER A CA 1
ATOM 1864 C C . SER A 1 235 ? -8.575 2.279 -6.074 1.00 98.06 235 SER A C 1
ATOM 1866 O O . SER A 1 235 ? -8.136 1.541 -5.192 1.00 98.06 235 SER A O 1
ATOM 1868 N N . ILE A 1 236 ? -7.821 2.730 -7.080 1.00 98.44 236 ILE A N 1
ATOM 1869 C CA . ILE A 1 236 ? -6.354 2.639 -7.090 1.00 98.44 236 ILE A CA 1
ATOM 1870 C C . ILE A 1 236 ? -5.800 4.062 -7.085 1.00 98.44 236 ILE A C 1
ATOM 1872 O O . ILE A 1 236 ? -6.010 4.834 -8.028 1.00 98.44 236 ILE A O 1
ATOM 1876 N N . LYS A 1 237 ? -5.076 4.392 -6.018 1.00 97.62 237 LYS A N 1
ATOM 1877 C CA . LYS A 1 237 ? -4.358 5.655 -5.820 1.00 97.62 237 LYS A CA 1
ATOM 1878 C C . LYS A 1 237 ? -2.864 5.367 -5.665 1.00 97.62 237 LYS A C 1
ATOM 1880 O O . LYS A 1 237 ? -2.421 4.223 -5.702 1.00 97.62 237 LYS A O 1
ATOM 1885 N N . TRP A 1 238 ? -2.061 6.407 -5.514 1.00 97.50 238 TRP A N 1
ATOM 1886 C CA . TRP A 1 238 ? -0.611 6.301 -5.351 1.00 97.50 238 TRP A CA 1
ATOM 1887 C C . TRP A 1 238 ? -0.157 7.212 -4.212 1.00 97.50 238 TRP A C 1
ATOM 1889 O O . TRP A 1 238 ? -0.864 8.153 -3.873 1.00 97.50 238 TRP A O 1
ATOM 1899 N N . HIS A 1 239 ? 0.996 6.958 -3.595 1.00 97.50 239 HIS A N 1
ATOM 1900 C CA . HIS A 1 239 ? 1.375 7.681 -2.371 1.00 97.50 239 HIS A CA 1
ATOM 1901 C C . HIS A 1 239 ? 1.407 9.212 -2.540 1.00 97.50 239 HIS A C 1
ATOM 1903 O O . HIS A 1 239 ? 0.808 9.933 -1.743 1.00 97.50 239 HIS A O 1
ATOM 1909 N N . SER A 1 240 ? 2.007 9.716 -3.623 1.00 96.06 240 SER A N 1
ATOM 1910 C CA . SER A 1 240 ? 2.037 11.159 -3.913 1.00 96.06 240 SER A CA 1
ATOM 1911 C C . SER A 1 240 ? 0.687 11.797 -4.257 1.00 96.06 240 SER A C 1
ATOM 1913 O O . SER A 1 240 ? 0.620 13.004 -4.462 1.00 96.06 240 SER A O 1
ATOM 1915 N N . TYR A 1 241 ? -0.397 11.018 -4.301 1.00 94.00 241 TYR A N 1
ATOM 1916 C CA . TYR A 1 241 ? -1.761 11.550 -4.302 1.00 94.00 241 TYR A CA 1
ATOM 1917 C C . TYR A 1 241 ? -2.138 12.145 -2.936 1.00 94.00 241 TYR A C 1
ATOM 1919 O O . TYR A 1 241 ? -2.879 13.118 -2.871 1.00 94.00 241 TYR A O 1
ATOM 1927 N N . TYR A 1 242 ? -1.633 11.555 -1.848 1.00 91.44 242 TYR A N 1
ATOM 1928 C CA . TYR A 1 242 ? -1.979 11.926 -0.475 1.00 91.44 242 TYR A CA 1
ATOM 1929 C C . TYR A 1 242 ? -0.959 12.851 0.182 1.00 91.44 242 TYR A C 1
ATOM 1931 O O . TYR A 1 242 ? -1.320 13.682 1.009 1.00 91.44 242 TYR A O 1
ATOM 1939 N N . HIS A 1 243 ? 0.318 12.690 -0.156 1.00 87.00 243 HIS A N 1
ATOM 1940 C CA . HIS A 1 243 ? 1.415 13.380 0.510 1.00 87.00 243 HIS A CA 1
ATOM 1941 C C . HIS A 1 243 ? 2.384 13.965 -0.515 1.00 87.00 243 HIS A C 1
ATOM 1943 O O . HIS A 1 243 ? 2.586 13.398 -1.586 1.00 87.00 243 HIS A O 1
ATOM 1949 N N . SER A 1 244 ? 3.058 15.064 -0.178 1.00 91.81 244 SER A N 1
ATOM 1950 C CA . SER A 1 244 ? 4.186 15.542 -0.983 1.00 91.81 244 SER A CA 1
ATOM 1951 C C . SER A 1 244 ? 5.360 14.568 -0.828 1.00 91.81 244 SER A C 1
ATOM 1953 O O . SER A 1 244 ? 6.078 14.584 0.170 1.00 91.81 244 SER A O 1
ATOM 1955 N N . THR A 1 245 ? 5.489 13.624 -1.757 1.00 93.38 245 THR A N 1
ATOM 1956 C CA . THR A 1 245 ? 6.539 12.597 -1.767 1.00 93.38 245 THR A CA 1
ATOM 1957 C C . THR A 1 245 ? 6.924 12.240 -3.199 1.00 93.38 245 THR A C 1
ATOM 1959 O O . THR A 1 245 ? 6.169 12.476 -4.142 1.00 93.38 245 THR A O 1
ATOM 1962 N N . SER A 1 246 ? 8.115 11.669 -3.373 1.00 95.19 246 SER A N 1
ATOM 1963 C CA . SER A 1 246 ? 8.545 11.138 -4.665 1.00 95.19 246 SER A CA 1
ATOM 1964 C C . SER A 1 246 ? 7.846 9.813 -5.004 1.00 95.19 246 SER A C 1
ATOM 1966 O O . SER A 1 246 ? 7.664 9.501 -6.178 1.00 95.19 246 SER A O 1
ATOM 1968 N N . CYS A 1 247 ? 7.375 9.079 -3.992 1.00 96.50 247 CYS A N 1
ATOM 1969 C CA . CYS A 1 247 ? 6.730 7.776 -4.121 1.00 96.50 247 CYS A CA 1
ATOM 1970 C C . CYS A 1 247 ? 5.387 7.852 -4.891 1.00 96.50 247 CYS A C 1
ATOM 1972 O O . CYS A 1 247 ? 4.599 8.782 -4.682 1.00 96.50 247 CYS A O 1
ATOM 1974 N N . PRO A 1 248 ? 5.069 6.899 -5.792 1.00 97.62 248 PRO A N 1
ATOM 1975 C CA . PRO A 1 248 ? 5.815 5.688 -6.155 1.00 97.62 248 PRO A CA 1
ATOM 1976 C C . PRO A 1 248 ? 6.776 5.901 -7.338 1.00 97.62 248 PRO A C 1
ATOM 1978 O O . PRO A 1 248 ? 7.048 4.977 -8.106 1.00 97.62 248 PRO A O 1
ATOM 1981 N N . GLY A 1 249 ? 7.239 7.132 -7.545 1.00 96.81 249 GLY A N 1
ATOM 1982 C CA . GLY A 1 249 ? 8.123 7.471 -8.643 1.00 96.81 249 GLY A CA 1
ATOM 1983 C C . GLY A 1 249 ? 7.425 7.391 -10.000 1.00 96.81 249 GLY A C 1
ATOM 1984 O O . GLY A 1 249 ? 6.261 7.774 -10.129 1.00 96.81 249 GLY A O 1
ATOM 1985 N N . THR A 1 250 ? 8.111 6.866 -11.012 1.00 97.44 250 THR A N 1
ATOM 1986 C CA . THR A 1 250 ? 7.572 6.694 -12.376 1.00 97.44 250 THR A CA 1
ATOM 1987 C C . THR A 1 250 ? 6.371 5.752 -12.450 1.00 97.44 250 THR A C 1
ATOM 1989 O O . THR A 1 250 ? 5.605 5.839 -13.403 1.00 97.44 250 THR A O 1
ATOM 1992 N N . ILE A 1 251 ? 6.129 4.889 -11.450 1.00 98.00 251 ILE A N 1
ATOM 1993 C CA . ILE A 1 251 ? 4.973 3.970 -11.447 1.00 98.00 251 ILE A CA 1
ATOM 1994 C C . ILE A 1 251 ? 3.648 4.741 -11.557 1.00 98.00 251 ILE A C 1
ATOM 1996 O O . ILE A 1 251 ? 2.704 4.258 -12.187 1.00 98.00 251 ILE A O 1
ATOM 2000 N N . LYS A 1 252 ? 3.580 5.967 -11.016 1.00 97.56 252 LYS A N 1
ATOM 2001 C CA . LYS A 1 252 ? 2.369 6.804 -11.073 1.00 97.56 252 LYS A CA 1
ATOM 2002 C C . LYS A 1 252 ? 1.909 7.097 -12.508 1.00 97.56 252 LYS A C 1
ATOM 2004 O O . LYS A 1 252 ? 0.714 7.206 -12.757 1.00 97.56 252 LYS A O 1
ATOM 2009 N N . GLU A 1 253 ? 2.841 7.149 -13.460 1.00 97.31 253 GLU A N 1
ATOM 2010 C CA . GLU A 1 253 ? 2.569 7.392 -14.885 1.00 97.31 253 GLU A CA 1
ATOM 2011 C C . GLU A 1 253 ? 1.854 6.201 -15.552 1.00 97.31 253 GLU A C 1
ATOM 2013 O O . GLU A 1 253 ? 1.261 6.337 -16.621 1.00 97.31 253 GLU A O 1
ATOM 2018 N N . TYR A 1 254 ? 1.868 5.029 -14.909 1.00 98.00 254 TYR A N 1
ATOM 2019 C CA . TYR A 1 254 ? 1.323 3.777 -15.437 1.00 98.00 254 TYR A CA 1
ATOM 2020 C C . TYR A 1 254 ? 0.012 3.357 -14.764 1.00 98.00 254 TYR A C 1
ATOM 2022 O O . TYR A 1 254 ? -0.563 2.342 -15.152 1.00 98.00 254 TYR A O 1
ATOM 2030 N N . ILE A 1 255 ? -0.520 4.137 -13.814 1.00 98.19 255 ILE A N 1
ATOM 2031 C CA . ILE A 1 255 ? -1.762 3.795 -13.097 1.00 98.19 255 ILE A CA 1
ATOM 2032 C C . ILE A 1 255 ? -2.942 3.614 -14.062 1.00 98.19 255 ILE A C 1
ATOM 2034 O O . ILE A 1 255 ? -3.698 2.655 -13.927 1.00 98.19 255 ILE A O 1
ATOM 2038 N N . GLY A 1 256 ? -3.071 4.461 -15.091 1.00 97.94 256 GLY A N 1
ATOM 2039 C CA . GLY A 1 256 ? -4.113 4.299 -16.116 1.00 97.94 256 GLY A CA 1
ATOM 2040 C C . GLY A 1 256 ? -3.990 2.988 -16.907 1.00 97.94 256 GLY A C 1
ATOM 2041 O O . GLY A 1 256 ? -4.991 2.316 -17.171 1.00 97.94 256 GLY A O 1
ATOM 2042 N N . LYS A 1 257 ? -2.757 2.569 -17.226 1.00 97.88 257 LYS A N 1
ATOM 2043 C CA . LYS A 1 257 ? -2.483 1.285 -17.895 1.00 97.88 257 LYS A CA 1
ATOM 2044 C C . LYS A 1 257 ? -2.791 0.102 -16.976 1.00 97.88 257 LYS A C 1
ATOM 2046 O O . LYS A 1 257 ? -3.444 -0.838 -17.416 1.00 97.88 257 LYS A O 1
ATOM 2051 N N . ILE A 1 258 ? -2.412 0.180 -15.701 1.00 98.19 258 ILE A N 1
ATOM 2052 C CA . ILE A 1 258 ? -2.717 -0.836 -14.680 1.00 98.19 258 ILE A CA 1
ATOM 2053 C C . ILE A 1 258 ? -4.235 -1.017 -14.527 1.00 98.19 258 ILE A C 1
ATOM 2055 O O . ILE A 1 258 ? -4.722 -2.144 -14.577 1.00 98.19 258 ILE A O 1
ATOM 2059 N N . LYS A 1 259 ? -5.004 0.076 -14.432 1.00 98.06 259 LYS A N 1
ATOM 2060 C CA . LYS A 1 259 ? -6.479 0.022 -14.396 1.00 98.06 259 LYS A CA 1
ATOM 2061 C C . LYS A 1 259 ? -7.064 -0.603 -15.665 1.00 98.06 259 LYS A C 1
ATOM 2063 O O . LYS A 1 259 ? -7.982 -1.414 -15.592 1.00 98.06 259 LYS A O 1
ATOM 2068 N N . THR A 1 260 ? -6.503 -0.275 -16.830 1.00 97.12 260 THR A N 1
ATOM 2069 C CA . THR A 1 260 ? -6.913 -0.868 -18.114 1.00 97.12 260 THR A CA 1
ATOM 2070 C C . THR A 1 260 ? -6.641 -2.373 -18.161 1.00 97.12 260 THR A C 1
ATOM 2072 O O . THR A 1 260 ? -7.479 -3.128 -18.647 1.00 97.12 260 THR A O 1
ATOM 2075 N N . LEU A 1 261 ? -5.502 -2.831 -17.633 1.00 95.94 261 LEU A N 1
ATOM 2076 C CA . LEU A 1 261 ? -5.202 -4.258 -17.494 1.00 95.94 261 LEU A CA 1
ATOM 2077 C C . LEU A 1 261 ? -6.173 -4.936 -16.519 1.00 95.94 261 LEU A C 1
ATOM 2079 O O . LEU A 1 261 ? -6.708 -5.989 -16.844 1.00 95.94 261 LEU A O 1
ATOM 2083 N N . ALA A 1 262 ? -6.482 -4.309 -15.380 1.00 96.19 262 ALA A N 1
ATOM 2084 C CA . ALA A 1 262 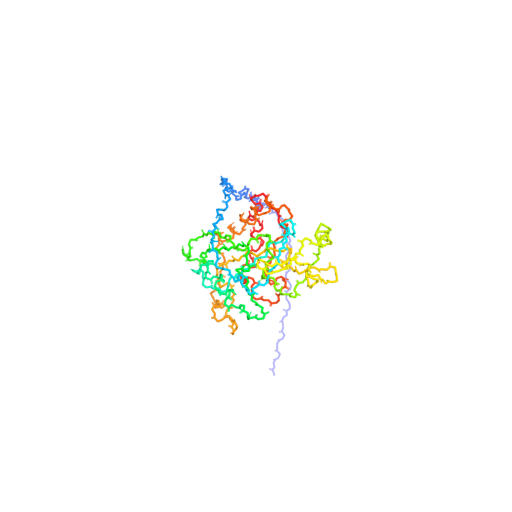? -7.439 -4.848 -14.412 1.00 96.19 262 ALA A CA 1
ATOM 2085 C C . ALA A 1 262 ? -8.845 -5.043 -15.011 1.00 96.19 262 ALA A C 1
ATOM 2087 O O . ALA A 1 262 ? -9.487 -6.058 -14.739 1.00 96.19 262 ALA A O 1
ATOM 2088 N N . ARG A 1 263 ? -9.286 -4.145 -15.906 1.00 96.19 263 ARG A N 1
ATOM 2089 C CA . ARG A 1 263 ? -10.542 -4.298 -16.667 1.00 96.19 263 ARG A CA 1
ATOM 2090 C C . ARG A 1 263 ? -10.570 -5.545 -17.538 1.00 96.19 263 ARG A C 1
ATOM 2092 O O . ARG A 1 263 ? -11.603 -6.203 -17.607 1.00 96.19 263 ARG A O 1
ATOM 2099 N N . LYS A 1 264 ? -9.437 -5.935 -18.129 1.00 93.62 264 LYS A N 1
ATOM 2100 C CA . LYS A 1 264 ? -9.331 -7.206 -18.869 1.00 93.62 264 LYS A CA 1
ATOM 2101 C C . LYS A 1 264 ? -9.543 -8.427 -17.968 1.00 93.62 264 LYS A C 1
ATOM 2103 O O . LYS A 1 264 ? -9.913 -9.482 -18.463 1.00 93.62 264 LYS A O 1
ATOM 2108 N N . TYR A 1 265 ? -9.351 -8.273 -16.658 1.00 92.56 265 TYR A N 1
ATOM 2109 C CA . TYR A 1 265 ? -9.568 -9.312 -15.650 1.00 92.56 265 TYR A CA 1
ATOM 2110 C C . TYR A 1 265 ? -10.957 -9.264 -14.990 1.00 92.56 265 TYR A C 1
ATOM 2112 O O . TYR A 1 265 ? -11.230 -10.037 -14.063 1.00 92.56 265 TYR A O 1
ATOM 2120 N N . GLY A 1 266 ? -11.848 -8.395 -15.484 1.00 94.00 266 GLY A N 1
ATOM 2121 C CA . GLY A 1 266 ? -13.219 -8.240 -14.993 1.00 94.00 266 GLY A CA 1
ATOM 2122 C C . GLY A 1 266 ? -13.341 -7.354 -13.754 1.00 94.00 266 GLY A C 1
ATOM 2123 O O . GLY A 1 266 ? -14.271 -7.540 -12.978 1.00 94.00 266 GLY A O 1
ATOM 2124 N N . CYS A 1 267 ? -12.395 -6.437 -13.543 1.00 95.94 267 CYS A N 1
ATOM 2125 C CA . CYS A 1 267 ? -12.378 -5.520 -12.405 1.00 95.94 267 CYS A CA 1
ATOM 2126 C C . CYS A 1 267 ? -12.363 -4.061 -12.858 1.00 95.94 267 CYS A C 1
ATOM 2128 O O . CYS A 1 267 ? -11.737 -3.720 -13.860 1.00 95.94 267 CYS A O 1
ATOM 2130 N N . GLU A 1 268 ? -12.997 -3.176 -12.099 1.00 96.81 268 GLU A N 1
ATOM 2131 C CA . GLU A 1 268 ? -13.077 -1.756 -12.432 1.00 96.81 268 GLU A CA 1
ATOM 2132 C C . GLU A 1 268 ? -12.674 -0.885 -11.246 1.00 96.81 268 GLU A C 1
ATOM 2134 O O . GLU A 1 268 ? -13.195 -1.027 -10.144 1.00 96.81 268 GLU A O 1
ATOM 2139 N N . PHE A 1 269 ? -11.739 0.035 -11.484 1.00 97.56 269 PHE A N 1
ATOM 2140 C CA . PHE A 1 269 ? -11.219 0.940 -10.467 1.00 97.56 269 PHE A CA 1
ATOM 2141 C C . PHE A 1 269 ? -11.359 2.397 -10.897 1.00 97.56 269 PHE A C 1
ATOM 2143 O O . PHE A 1 269 ? -10.999 2.748 -12.026 1.00 97.56 269 PHE A O 1
ATOM 2150 N N . ASN A 1 270 ? -11.781 3.233 -9.948 1.00 93.69 270 ASN A N 1
ATOM 2151 C CA . ASN A 1 270 ? -11.839 4.692 -10.047 1.00 93.69 270 ASN A CA 1
ATOM 2152 C C . ASN A 1 270 ? -10.446 5.316 -10.002 1.00 93.69 270 ASN A C 1
ATOM 2154 O O . ASN A 1 270 ? -9.589 4.912 -9.174 1.00 93.69 270 ASN A O 1
#

Secondary structure (DSSP, 8-state):
-------------------------------------------EE-------TTT-EEEE--GGG--EEEEEE-SS-TT--HHHHHHHHHHH-BTTB---S-S-SEEEE-PBTT---SPPEEEE-S-TTBPPS-S-TT-EEE--HHHHHHHHTT--EEEETTS--B--GGGEETTEEEHHHHEEEEEESS--SB-BTTBTTSBPTTS---B-HHHHHHHHHHHHHHHHHSTT--EEEEHHHHSSS-TTGGGGGGHHHHHHHHHHTT----

Sequence (270 aa):
MILALLSWTTVSWGFSTDCFFCLPWKQDNTRPLVPEWPIEYVKIEKVDYERNSQTASFCRRPEDMVDTIVIHHSETPSTDSPERINDLHLNRGTPADPWYMIAYSYVVNSPYAGALSPRARVTEGRPLDLVGAHAGSNIFVPMDEDQKKMWKDGKITCGKEGGDFTVDPSMEKNGTIKANVTTIGLVVIGNYSPFSKTNPNGYSKKNPRYPTLQTQDMIARTSCQLQKKYPRMKSIKWHSYYHSTSCPGTIKEYIGKIKTLARKYGCEFN

Radius of gyration: 25.91 Å; chains: 1; bounding box: 45×76×86 Å

Organism: NCBI:txid28202

InterPro domains:
  IPR036505 N-acetylmuramoyl-L-alanine amidase/PGRP domain superfamily [G3DSA:3.40.80.10] (62-261)
  IPR036505 N-acetylmuramoyl-L-alanine amidase/PGRP domain superfamily [SSF55846] (65-250)

Foldseek 3Di:
DDDDDDDDDDDDDDDDDDDDDPPPPPPPPPPVPLPPDPLDFAPAAEDDEDWPQPQAKWKFADLLLAAEEAEWAQLAALQDDLNVQQVVQQVVADSVHGDTTRQFQKEWRDDWVPDPPDPTHMYGTDDSRIQGDQQDLPFWDADDPVNVVRVVVQRMWMDGRVDDTGRDCSQDDPRTGHPSRHYGYYYYYHAQFADDPVSNVHHHPVDGIDDDPSRLLNLLSNLLVSCVVRVSHAAYHYNCVGDVDCTPHNVRVCVVVSQVSNVSVVHHHD